Protein AF-A0A8T4CNG0-F1 (afdb_monomer)

Nearest PDB structures (foldseek):
  4qqw-assembly2_C  TM=6.454E-01  e=1.429E-09  Thermobifida fusca YX
  4qqy-assembly6_G  TM=6.081E-01  e=1.003E-08  Thermobifida fusca YX
  8zns-assembly1_A  TM=4.637E-01  e=1.565E-05  Neisseria lactamica ATCC 23970
  8k22-assembly1_A  TM=7.433E-01  e=2.387E-03  Vibrio phage ICP1_2004_A
  8g9u-assembly1_P  TM=5.126E-01  e=3.001E-04  Neisseria lactamica

Secondary structure (DSSP, 8-state):
-HHHHHHHHHHHHHHHHTT---GGGEEEE-TTS-HHHHHHHHHHHHT--SSS-EEEE-GGGTSS----BS-EEEE---HHHHHHHHTTBSTTS--SBTTB--EEEEPPPGGGGGTS-HHHHHHHHHHHHHH-S---HHHHHHHHHHHHHHTTHHHHHHHHHHHHHHHHHHHHHHS-SSS----HHHHHHH---SSSSEEEEEEEGGGHHHHHH--S-HHHHHTT-EEEEE-S-GGGEEE-TTS-EEE--EEETTTEEEPPPHHHHTTS--

Foldseek 3Di:
DVVLLVVQVVVQVVCVVVVNDDPLAEAEAEQQAFQQLNVVVLVCQLVPDPDHHYYRYDLVQLPDGPAEDQEEEDEQDALVSVVSVVCRYLVVQPHDDVSDGYYHYDYDDPVVCLVPPPLRRVLRVVLDVVVPDDDDPVCSVVSNVVSCVVVVVVVVVVVLVVLVVQLVVLCCVQPPPDDPPGPPVSNVVRDPDSPNFDKDWAAEPVCVVVLVVPPDDPPVNSSRTGIDTPDPDCVQWDADPVGHIYGPFDADSRSHTDDDPPVVVVVVPD

Sequence (270 aa):
VGQSKEFYKDLKNRLFDAGLDSHHRRMLLHSQFVLNDRIAKENILESLPSGGFIAVTTQVVEVSLDVDFDVLHTEMCPLDALIQRLGRVNRKGTKGQNGRCPVYLYTPNPKSFWIYSKDLIETSVEKLCRMGSVIPEREQRNLVDELYAEVNYGQMLENGLIQAEEIVEKVQANCSMYSLSASEKELMQALTRQSDYVTVDAIPNRFRDWVTKMSDKRWRRAGCSVRIPVFKDYNCLDFTEEGLVFAAVAYDSDLGVGFIDRDDIAHRMI

pLDDT: mean 74.28, std 17.3, range [28.45, 94.19]

Solvent-accessible surface area (backbone atoms only — not comparable to full-atom values): 15938 Å² total; per-residue (Å²): 108,70,68,57,51,53,53,49,52,53,50,50,50,54,31,45,78,69,72,61,69,46,79,83,32,52,49,66,48,55,74,43,29,32,43,50,59,42,53,55,51,51,55,50,50,54,66,51,63,90,71,80,65,47,78,49,66,48,78,65,62,57,56,95,62,74,43,68,36,72,63,48,79,42,65,57,52,41,58,61,63,44,51,43,51,50,59,32,41,40,56,84,57,81,39,57,71,95,58,44,54,60,72,47,78,38,82,61,54,84,72,50,48,72,80,42,57,57,66,52,39,51,54,33,50,54,54,47,66,74,63,56,98,66,81,58,75,87,51,52,60,56,53,43,54,51,49,48,62,71,68,44,42,66,61,58,50,50,55,49,46,56,52,46,51,56,27,50,50,36,39,56,76,53,34,72,88,80,71,96,81,52,59,79,72,43,59,65,75,14,65,86,52,96,52,102,48,58,69,44,74,25,26,42,47,90,48,45,73,61,46,70,69,50,84,87,44,72,71,64,49,54,32,47,27,24,59,39,70,54,72,94,58,68,90,38,57,46,79,44,98,87,73,50,40,33,25,76,46,51,76,41,96,72,76,20,60,44,81,80,61,69,78,62,56,70,67,73,74,114

Structure (mmCIF, N/CA/C/O backbone):
data_AF-A0A8T4CNG0-F1
#
_entry.id   AF-A0A8T4CNG0-F1
#
loop_
_atom_site.group_PDB
_atom_site.id
_atom_site.type_symbol
_atom_site.label_atom_id
_atom_site.label_alt_id
_atom_site.label_comp_id
_atom_site.label_asym_id
_atom_site.label_entity_id
_atom_site.label_seq_id
_atom_site.pdbx_PDB_ins_code
_atom_site.Cartn_x
_atom_site.Cartn_y
_atom_site.Cartn_z
_atom_site.occupancy
_atom_site.B_iso_or_equiv
_atom_site.auth_seq_id
_atom_site.auth_comp_id
_atom_site.auth_asym_id
_atom_site.auth_atom_id
_atom_site.pdbx_PDB_model_num
ATOM 1 N N . VAL A 1 1 ? 3.928 -7.059 -0.721 1.00 77.44 1 VAL A N 1
ATOM 2 C CA . VAL A 1 1 ? 3.631 -7.034 -2.180 1.00 77.44 1 VAL A CA 1
ATOM 3 C C . VAL A 1 1 ? 3.097 -8.368 -2.696 1.00 77.44 1 VAL A C 1
ATOM 5 O O . VAL A 1 1 ? 2.070 -8.351 -3.353 1.00 77.44 1 VAL A O 1
ATOM 8 N N . GLY A 1 2 ? 3.726 -9.516 -2.403 1.00 82.75 2 GLY A N 1
ATOM 9 C CA . GLY A 1 2 ? 3.190 -10.825 -2.831 1.00 82.75 2 GLY A CA 1
ATOM 10 C C . GLY A 1 2 ? 1.727 -11.045 -2.416 1.00 82.75 2 GLY A C 1
ATOM 11 O O . GLY A 1 2 ? 0.871 -11.252 -3.268 1.00 82.75 2 GLY A O 1
ATOM 12 N N . GLN A 1 3 ? 1.418 -10.828 -1.135 1.00 83.62 3 GLN A N 1
ATOM 13 C CA . GLN A 1 3 ? 0.057 -10.948 -0.597 1.00 83.62 3 GLN A CA 1
ATOM 14 C C . GLN A 1 3 ? -0.972 -10.040 -1.296 1.00 83.62 3 GLN A C 1
ATOM 16 O O . GLN A 1 3 ? -2.088 -10.471 -1.568 1.00 83.62 3 GLN A O 1
ATOM 21 N N . SER A 1 4 ? -0.615 -8.792 -1.629 1.00 88.12 4 SER A N 1
ATOM 22 C CA . SER A 1 4 ? -1.546 -7.887 -2.315 1.00 88.12 4 SER A CA 1
ATOM 23 C C . SER A 1 4 ? -1.822 -8.329 -3.754 1.00 88.12 4 SER A C 1
ATOM 25 O O . SER A 1 4 ? -2.933 -8.141 -4.242 1.00 88.12 4 SER A O 1
ATOM 27 N N . LYS A 1 5 ? -0.850 -8.969 -4.421 1.00 89.81 5 LYS A N 1
ATOM 28 C CA . LYS A 1 5 ? -1.040 -9.582 -5.745 1.00 89.81 5 LYS A CA 1
ATOM 29 C C . LYS A 1 5 ? -1.961 -10.793 -5.683 1.00 89.81 5 LYS A C 1
ATOM 31 O O . LYS A 1 5 ? -2.844 -10.905 -6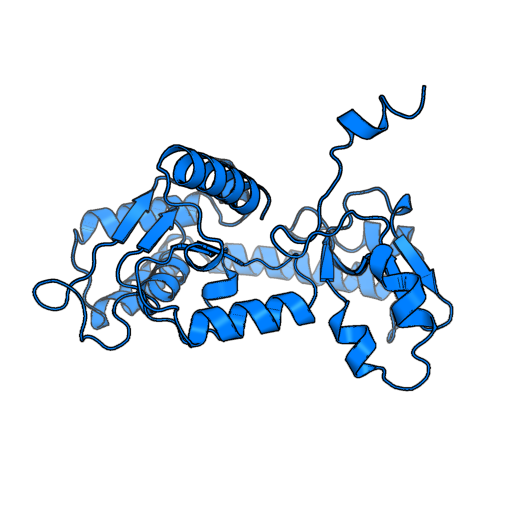.526 1.00 89.81 5 LYS A O 1
ATOM 36 N N . GLU A 1 6 ? -1.756 -11.682 -4.713 1.00 90.12 6 GLU A N 1
ATOM 37 C CA . GLU A 1 6 ? -2.616 -12.854 -4.487 1.00 90.12 6 GLU A CA 1
ATOM 38 C C . GLU A 1 6 ? -4.059 -12.422 -4.218 1.00 90.12 6 GLU A C 1
ATOM 40 O O . GLU A 1 6 ? -4.960 -12.793 -4.966 1.00 90.12 6 GLU A O 1
ATOM 45 N N . PHE A 1 7 ? -4.259 -11.520 -3.253 1.00 91.12 7 PHE A N 1
ATOM 46 C CA . PHE A 1 7 ? -5.580 -10.982 -2.936 1.00 91.12 7 PHE A CA 1
ATOM 47 C C . PHE A 1 7 ? -6.247 -10.316 -4.147 1.00 91.12 7 PHE A C 1
ATOM 49 O O . PHE A 1 7 ? -7.436 -10.503 -4.391 1.00 91.12 7 PHE A O 1
ATOM 56 N N . TYR A 1 8 ? -5.490 -9.554 -4.941 1.00 92.56 8 TYR A N 1
ATOM 57 C CA . TYR A 1 8 ? -6.024 -8.910 -6.140 1.00 92.56 8 TYR A CA 1
ATOM 58 C C . TYR A 1 8 ? -6.433 -9.911 -7.229 1.00 92.56 8 TYR A C 1
ATOM 60 O O . TYR A 1 8 ? -7.447 -9.698 -7.897 1.00 92.56 8 TYR A O 1
ATOM 68 N N . LYS A 1 9 ? -5.684 -11.008 -7.406 1.00 91.62 9 LYS A N 1
ATOM 69 C CA . LYS A 1 9 ? -6.060 -12.098 -8.322 1.00 91.62 9 LYS A CA 1
ATOM 70 C C . LYS A 1 9 ? -7.355 -12.772 -7.865 1.00 91.62 9 LYS A C 1
ATOM 72 O O . LYS A 1 9 ? -8.261 -12.944 -8.677 1.00 91.62 9 LYS A O 1
ATOM 77 N N . ASP A 1 10 ? -7.479 -13.067 -6.575 1.00 92.44 10 ASP A N 1
ATOM 78 C CA . ASP A 1 10 ? -8.691 -13.667 -6.010 1.00 92.44 10 ASP A CA 1
ATOM 79 C C . ASP A 1 10 ? -9.901 -12.736 -6.133 1.00 92.44 10 ASP A C 1
ATOM 81 O O . ASP A 1 10 ? -10.987 -13.162 -6.530 1.00 92.44 10 ASP A O 1
ATOM 85 N N . LEU A 1 11 ? -9.710 -11.443 -5.855 1.00 91.06 11 LEU A N 1
ATOM 86 C CA . LEU A 1 11 ? -10.731 -10.414 -6.039 1.00 91.06 11 LEU A CA 1
ATOM 87 C C . LEU A 1 11 ? -11.181 -10.337 -7.502 1.00 91.06 11 LEU A C 1
ATOM 89 O O . LEU A 1 11 ? -12.380 -10.283 -7.773 1.00 91.06 11 LEU A O 1
ATOM 93 N N . LYS A 1 12 ? -10.232 -10.352 -8.445 1.00 90.12 12 LYS A N 1
ATOM 94 C CA . LYS A 1 12 ? -10.519 -10.360 -9.884 1.00 90.12 12 LYS A CA 1
ATOM 95 C C . LYS A 1 12 ? -11.401 -11.550 -10.264 1.00 90.12 12 LYS A C 1
ATOM 97 O O . LYS A 1 12 ? -12.414 -11.342 -10.924 1.00 90.12 12 LYS A O 1
ATOM 102 N N . ASN A 1 13 ? -11.055 -12.755 -9.813 1.00 90.31 13 ASN A N 1
ATOM 103 C CA . ASN A 1 13 ? -11.820 -13.967 -10.115 1.00 90.31 13 ASN A CA 1
ATOM 104 C C . ASN A 1 13 ? -13.241 -13.901 -9.536 1.00 90.31 13 ASN A C 1
ATOM 106 O O . ASN A 1 13 ? -14.210 -14.119 -10.252 1.00 90.31 13 ASN A O 1
ATOM 110 N N . ARG A 1 14 ? -13.393 -13.483 -8.273 1.00 90.31 14 ARG A N 1
ATOM 111 C CA . ARG A 1 14 ? -14.718 -13.359 -7.640 1.00 90.31 14 ARG A CA 1
ATOM 112 C C . ARG A 1 14 ? -15.609 -12.313 -8.307 1.00 90.31 14 ARG A C 1
ATOM 114 O O . ARG A 1 14 ? -16.817 -12.509 -8.409 1.00 90.31 14 ARG A O 1
ATOM 121 N N . LEU A 1 15 ? -15.036 -11.192 -8.747 1.00 87.94 15 LEU A N 1
ATOM 122 C CA . LEU A 1 15 ? -15.784 -10.169 -9.483 1.00 87.94 15 LEU A CA 1
ATOM 123 C C . LEU A 1 15 ? -16.198 -10.659 -10.873 1.00 87.94 15 LEU A C 1
ATOM 125 O O . LEU A 1 15 ? -17.281 -10.302 -11.334 1.00 87.94 15 LEU A O 1
ATOM 129 N N . PHE A 1 16 ? -15.368 -11.482 -11.514 1.00 87.56 16 PHE A N 1
ATOM 130 C CA . PHE A 1 16 ? -15.706 -12.150 -12.767 1.00 87.56 16 PHE A CA 1
ATOM 131 C C . PHE A 1 16 ? -16.883 -13.111 -12.590 1.00 87.56 16 PHE A C 1
ATOM 133 O O . PHE A 1 16 ? -17.880 -12.970 -13.297 1.00 87.56 16 PHE A O 1
ATOM 140 N N . ASP A 1 17 ? -16.833 -13.981 -11.582 1.00 87.88 17 ASP A N 1
ATOM 141 C CA . ASP A 1 17 ? -17.912 -14.931 -11.282 1.00 87.88 17 ASP A CA 1
ATOM 142 C C . ASP A 1 17 ? -19.235 -14.229 -10.932 1.00 87.88 17 ASP A C 1
ATOM 144 O O . ASP A 1 17 ? -20.317 -14.711 -11.261 1.00 87.88 17 ASP A O 1
ATOM 148 N N . ALA A 1 18 ? -19.163 -13.052 -10.303 1.00 86.50 18 ALA A N 1
ATOM 149 C CA . ALA A 1 18 ? -20.325 -12.230 -9.971 1.00 86.50 18 ALA A CA 1
ATOM 150 C C . ALA A 1 18 ? -20.878 -11.404 -11.154 1.00 86.50 18 ALA A C 1
ATOM 152 O O . ALA A 1 18 ? -21.843 -10.661 -10.974 1.00 86.50 18 ALA A O 1
ATOM 153 N N . GLY A 1 19 ? -20.267 -11.469 -12.345 1.00 83.19 19 GLY A N 1
ATOM 154 C CA . GLY A 1 19 ? -20.661 -10.656 -13.503 1.00 83.19 19 GLY A CA 1
ATOM 155 C C . GLY A 1 19 ? -20.357 -9.159 -13.349 1.00 83.19 19 GLY A C 1
ATOM 156 O O . GLY A 1 19 ? -20.975 -8.323 -14.007 1.00 83.19 19 GLY A O 1
ATOM 157 N N . LEU A 1 20 ? -19.420 -8.804 -12.465 1.00 80.06 20 LEU A N 1
ATOM 158 C CA . LEU A 1 20 ? -19.013 -7.429 -12.155 1.00 80.06 20 LEU A CA 1
ATOM 159 C C . LEU A 1 20 ? -17.616 -7.080 -12.698 1.00 80.06 20 LEU A C 1
ATOM 161 O O . LEU A 1 20 ? -17.116 -5.985 -12.413 1.00 80.06 20 LEU A O 1
ATOM 165 N N . ASP A 1 21 ? -16.982 -7.969 -13.475 1.00 67.94 21 ASP A N 1
ATOM 166 C CA . ASP A 1 21 ? -15.643 -7.753 -14.035 1.00 67.94 21 ASP A CA 1
ATOM 167 C C . ASP A 1 21 ? -15.657 -6.673 -15.116 1.00 67.94 21 ASP A C 1
ATOM 169 O O . ASP A 1 21 ? -15.849 -6.893 -16.308 1.00 67.94 21 ASP A O 1
ATOM 173 N N . SER A 1 22 ? -15.427 -5.452 -14.662 1.00 68.88 22 SER A N 1
ATOM 174 C CA . SER A 1 22 ? -14.992 -4.354 -15.503 1.00 68.88 22 SER A CA 1
ATOM 175 C C . SER A 1 22 ? -13.658 -3.882 -14.949 1.00 68.88 22 SER A C 1
ATOM 177 O O . SER A 1 22 ? -13.528 -3.597 -13.758 1.00 68.88 22 SER A O 1
ATOM 179 N N . HIS A 1 23 ? -12.649 -3.797 -15.819 1.00 65.31 23 HIS A N 1
ATOM 180 C CA . HIS A 1 23 ? -11.292 -3.391 -15.433 1.00 65.31 23 HIS A CA 1
ATOM 181 C C . HIS A 1 23 ? -11.275 -2.004 -14.760 1.00 65.31 23 HIS A C 1
ATOM 183 O O . HIS A 1 23 ? -10.405 -1.720 -13.950 1.00 65.31 23 HIS A O 1
ATOM 189 N N . HIS A 1 24 ? -12.294 -1.179 -15.014 1.00 69.19 24 HIS A N 1
ATOM 190 C CA . HIS A 1 24 ? -12.478 0.150 -14.432 1.00 69.19 24 HIS A CA 1
ATOM 191 C C . HIS A 1 24 ? -12.976 0.156 -12.977 1.00 69.19 24 HIS A C 1
ATOM 193 O O . HIS A 1 24 ? -13.085 1.229 -12.395 1.00 69.19 24 HIS A O 1
ATOM 199 N N . ARG A 1 25 ? -13.300 -1.002 -12.384 1.00 82.25 25 ARG A N 1
ATOM 200 C CA . ARG A 1 25 ? -13.821 -1.102 -11.005 1.00 82.25 25 ARG A CA 1
ATOM 201 C C . ARG A 1 25 ? -12.803 -1.600 -9.988 1.00 82.25 25 ARG A C 1
ATOM 203 O O . ARG A 1 25 ? -13.124 -1.693 -8.806 1.00 82.25 25 ARG A O 1
ATOM 210 N N . ARG A 1 26 ? -11.588 -1.942 -10.415 1.00 89.12 26 ARG A N 1
ATOM 211 C CA . ARG A 1 26 ? -10.537 -2.403 -9.505 1.00 89.12 26 ARG A CA 1
ATOM 212 C C . ARG A 1 26 ? -9.157 -1.969 -9.956 1.00 89.12 26 ARG A C 1
ATOM 214 O O . ARG A 1 26 ? -8.899 -1.843 -11.147 1.00 89.12 26 ARG A O 1
ATOM 221 N N . MET A 1 27 ? -8.252 -1.815 -9.002 1.00 92.00 27 MET A N 1
ATOM 222 C CA . MET A 1 27 ? -6.853 -1.518 -9.278 1.00 92.00 27 MET A CA 1
ATOM 223 C C . MET A 1 27 ? -5.941 -2.116 -8.215 1.00 92.00 27 MET A C 1
ATOM 225 O O . MET A 1 27 ? -6.311 -2.184 -7.046 1.00 92.00 27 MET A O 1
ATOM 229 N N . LEU A 1 28 ? -4.737 -2.509 -8.625 1.00 93.69 28 LEU A N 1
ATOM 230 C CA . LEU A 1 28 ? -3.637 -2.871 -7.739 1.00 93.69 28 LEU A CA 1
ATOM 231 C C . LEU A 1 28 ? -2.553 -1.792 -7.801 1.00 93.69 28 LEU A C 1
ATOM 233 O O . LEU A 1 28 ? -2.125 -1.434 -8.896 1.00 93.69 28 LEU A O 1
ATOM 237 N N . LEU A 1 29 ? -2.073 -1.320 -6.649 1.00 92.19 29 LEU A N 1
ATOM 238 C CA . LEU A 1 29 ? -0.945 -0.389 -6.557 1.00 92.19 29 LEU A CA 1
ATOM 239 C C . LEU A 1 29 ? 0.067 -0.836 -5.491 1.00 92.19 29 LEU A C 1
ATOM 241 O O . LEU A 1 29 ? -0.275 -1.081 -4.337 1.00 92.19 29 LEU A O 1
ATOM 245 N N . HIS A 1 30 ? 1.340 -0.923 -5.875 1.00 90.81 30 HIS A N 1
ATOM 246 C CA . HIS A 1 30 ? 2.452 -1.279 -4.989 1.00 90.81 30 HIS A CA 1
ATOM 247 C C . HIS A 1 30 ? 3.797 -0.827 -5.581 1.00 90.81 30 HIS A C 1
ATOM 249 O O . HIS A 1 30 ? 3.871 -0.424 -6.739 1.00 90.81 30 HIS A O 1
ATOM 255 N N . SER A 1 31 ? 4.891 -0.988 -4.836 1.00 83.81 31 SER A N 1
ATOM 256 C CA . SER A 1 31 ? 6.238 -0.548 -5.242 1.00 83.81 31 SER A CA 1
ATOM 257 C C . SER A 1 31 ? 6.847 -1.271 -6.455 1.00 83.81 31 SER A C 1
ATOM 259 O O . SER A 1 31 ? 7.783 -0.756 -7.052 1.00 83.81 31 SER A O 1
ATOM 261 N N . GLN A 1 32 ? 6.333 -2.445 -6.836 1.00 87.25 32 GLN A N 1
ATOM 262 C CA . GLN A 1 32 ? 6.869 -3.279 -7.926 1.00 87.25 32 GLN A CA 1
ATOM 263 C C . GLN A 1 32 ? 6.222 -3.013 -9.305 1.00 87.25 32 GLN A C 1
ATOM 265 O O . GLN A 1 32 ? 6.098 -3.934 -10.114 1.00 87.25 32 GLN A O 1
ATOM 270 N N . PHE A 1 33 ? 5.769 -1.786 -9.565 1.00 89.75 33 PHE A N 1
ATOM 271 C CA . PHE A 1 33 ? 5.397 -1.316 -10.909 1.00 89.75 33 PHE A CA 1
ATOM 272 C C . PHE A 1 33 ? 6.517 -0.446 -11.474 1.00 89.75 33 PHE A C 1
ATOM 274 O O . PHE A 1 33 ? 7.200 0.233 -10.704 1.00 89.75 33 PHE A O 1
ATOM 281 N N . VAL A 1 34 ? 6.691 -0.431 -12.801 1.00 89.38 34 VAL A N 1
ATOM 282 C CA . VAL A 1 34 ? 7.575 0.574 -13.408 1.00 89.38 34 VAL A CA 1
ATOM 283 C C . VAL A 1 34 ? 7.011 1.970 -13.170 1.00 89.38 34 VAL A C 1
ATOM 285 O O . VAL A 1 34 ? 5.795 2.137 -13.047 1.00 89.38 34 VAL A O 1
ATOM 288 N N . LEU A 1 35 ? 7.886 2.972 -13.109 1.00 87.19 35 LEU A N 1
ATOM 289 C CA . LEU A 1 35 ? 7.503 4.344 -12.773 1.00 87.19 35 LEU A CA 1
ATOM 290 C C . LEU A 1 35 ? 6.342 4.875 -13.634 1.00 87.19 35 LEU A C 1
ATOM 292 O O . LEU A 1 35 ? 5.415 5.466 -13.090 1.00 87.19 35 LEU A O 1
ATOM 296 N N . ASN A 1 36 ? 6.343 4.619 -14.945 1.00 89.25 36 ASN A N 1
ATOM 297 C CA . ASN A 1 36 ? 5.266 5.056 -15.841 1.00 89.25 36 ASN A CA 1
ATOM 298 C C . ASN A 1 36 ? 3.901 4.464 -15.459 1.00 89.25 36 ASN A C 1
ATOM 300 O O . ASN A 1 36 ? 2.918 5.199 -15.369 1.00 89.25 36 ASN A O 1
ATOM 304 N N . ASP A 1 37 ? 3.841 3.155 -15.206 1.00 92.06 37 ASP A N 1
ATOM 305 C CA . ASP A 1 37 ? 2.592 2.483 -14.830 1.00 92.06 37 ASP A CA 1
ATOM 306 C C . ASP A 1 37 ? 2.147 2.904 -13.433 1.00 92.06 37 ASP A C 1
ATOM 308 O O . ASP A 1 37 ? 0.955 3.070 -13.183 1.00 92.06 37 ASP A O 1
ATOM 312 N N . ARG A 1 38 ? 3.103 3.121 -12.525 1.00 89.44 38 ARG A N 1
ATOM 313 C CA . ARG A 1 38 ? 2.829 3.652 -11.194 1.00 89.44 38 ARG A CA 1
ATOM 314 C C . ARG A 1 38 ? 2.184 5.037 -11.283 1.00 89.44 38 ARG A C 1
ATOM 316 O O . ARG A 1 38 ? 1.094 5.197 -10.751 1.00 89.44 38 ARG A O 1
ATOM 323 N N . ILE A 1 39 ? 2.787 5.982 -12.009 1.00 88.94 39 ILE A N 1
ATOM 324 C CA . ILE A 1 39 ? 2.238 7.336 -12.208 1.00 88.94 39 ILE A CA 1
ATOM 325 C C . ILE A 1 39 ? 0.845 7.268 -12.847 1.00 88.94 39 ILE A C 1
ATOM 327 O O . ILE A 1 39 ? -0.076 7.950 -12.408 1.00 88.94 39 ILE A O 1
ATOM 331 N N . ALA A 1 40 ? 0.659 6.424 -13.867 1.00 90.88 40 ALA A N 1
ATOM 332 C CA . ALA A 1 40 ? -0.641 6.266 -14.512 1.00 90.88 40 ALA A CA 1
ATOM 333 C C . ALA A 1 40 ? -1.719 5.785 -13.526 1.00 90.88 40 ALA A C 1
ATOM 335 O O . ALA A 1 40 ? -2.828 6.317 -13.514 1.00 90.88 40 ALA A O 1
ATOM 336 N N . LYS A 1 41 ? -1.392 4.808 -12.673 1.00 91.12 41 LYS A N 1
ATOM 337 C CA . LYS A 1 41 ? -2.298 4.297 -11.636 1.00 91.12 41 LYS A CA 1
ATOM 338 C C . LYS A 1 41 ? -2.570 5.327 -10.542 1.00 91.12 41 LYS A C 1
ATOM 340 O O . LYS A 1 41 ? -3.718 5.476 -10.139 1.00 91.12 41 LYS A O 1
ATOM 345 N N . GLU A 1 42 ? -1.550 6.056 -10.100 1.00 90.50 42 GLU A N 1
ATOM 346 C CA . GLU A 1 42 ? -1.680 7.143 -9.123 1.00 90.50 42 GLU A CA 1
ATOM 347 C C . GLU A 1 42 ? -2.645 8.229 -9.636 1.00 90.50 42 GLU A C 1
ATOM 349 O O . GLU A 1 42 ? -3.607 8.554 -8.944 1.00 90.50 42 GLU A O 1
ATOM 354 N N . ASN A 1 43 ? -2.512 8.663 -10.895 1.00 90.12 43 ASN A N 1
ATOM 355 C CA . ASN A 1 43 ? -3.432 9.628 -11.518 1.00 90.12 43 ASN A CA 1
ATOM 356 C C . ASN A 1 43 ? -4.889 9.122 -11.593 1.00 90.12 43 ASN A C 1
ATOM 358 O O . ASN A 1 43 ? -5.841 9.889 -11.422 1.00 90.12 43 ASN A O 1
ATOM 362 N N . ILE A 1 44 ? -5.090 7.827 -11.863 1.00 88.88 44 ILE A N 1
ATOM 363 C CA . ILE A 1 44 ? -6.433 7.224 -11.869 1.00 88.88 44 ILE A CA 1
ATOM 364 C C . ILE A 1 44 ? -7.021 7.207 -10.452 1.00 88.88 44 ILE A C 1
ATOM 366 O O . ILE A 1 44 ? -8.212 7.454 -10.283 1.00 88.88 44 ILE A O 1
ATOM 370 N N . LEU A 1 45 ? -6.204 6.935 -9.431 1.00 87.44 45 LEU A N 1
ATOM 371 C CA . LEU A 1 45 ? -6.656 6.951 -8.042 1.00 87.44 45 LEU A CA 1
ATOM 372 C C . LEU A 1 45 ? -7.022 8.357 -7.566 1.00 87.44 45 LEU A C 1
ATOM 374 O O . LEU A 1 45 ? -8.041 8.500 -6.904 1.00 87.44 45 LEU A O 1
ATOM 378 N N . GLU A 1 46 ? -6.253 9.386 -7.917 1.00 86.25 46 GLU A N 1
ATOM 379 C CA . GLU A 1 46 ? -6.561 10.776 -7.538 1.00 86.25 46 GLU A CA 1
ATOM 380 C C . GLU A 1 46 ? -7.843 11.297 -8.197 1.00 86.25 46 GLU A C 1
ATOM 382 O O . GLU A 1 46 ? -8.597 12.068 -7.605 1.00 86.25 46 GLU A O 1
ATOM 387 N N . SER A 1 47 ? -8.128 10.836 -9.416 1.00 83.94 47 SER A N 1
AT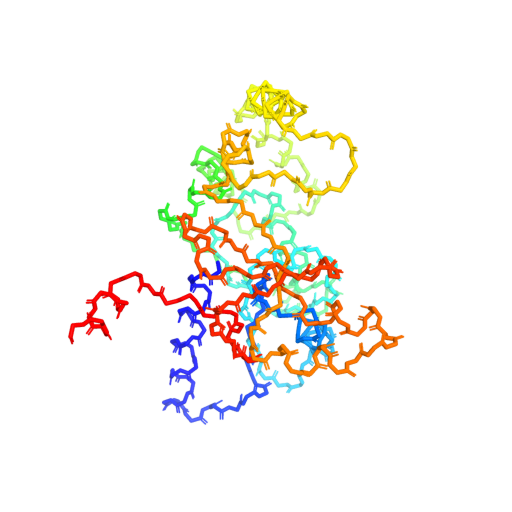OM 388 C CA . SER A 1 47 ? -9.355 11.189 -10.135 1.00 83.94 47 SER A CA 1
ATOM 389 C C . SER A 1 47 ? -10.569 10.326 -9.775 1.00 83.94 47 SER A C 1
ATOM 391 O O . SER A 1 47 ? -11.634 10.608 -10.315 1.00 83.94 47 SER A O 1
ATOM 393 N N . LEU A 1 48 ? -10.412 9.332 -8.879 1.00 77.69 48 LEU A N 1
ATOM 394 C CA . LEU A 1 48 ? -11.394 8.335 -8.411 1.00 77.69 48 LEU A CA 1
ATOM 395 C C . LEU A 1 48 ? -12.519 8.010 -9.419 1.00 77.69 48 LEU A C 1
ATOM 397 O O . LEU A 1 48 ? -13.470 8.784 -9.558 1.00 77.69 48 LEU A O 1
ATOM 401 N N . PRO A 1 49 ? -12.497 6.828 -10.068 1.00 74.62 49 PRO A N 1
ATOM 402 C CA . PRO A 1 49 ? -13.512 6.461 -11.050 1.00 74.62 49 PRO A CA 1
ATOM 403 C C . PRO A 1 49 ? -14.938 6.560 -10.495 1.00 74.62 49 PRO A C 1
ATOM 405 O O . PRO A 1 49 ? -15.222 6.114 -9.385 1.00 74.62 49 PRO A O 1
ATOM 408 N N . SER A 1 50 ? -15.864 7.098 -11.292 1.00 71.50 50 SER A N 1
ATOM 409 C CA . SER A 1 50 ? -17.286 7.124 -10.939 1.00 71.50 50 SER A CA 1
ATOM 410 C C . SER A 1 50 ? -17.871 5.705 -10.870 1.00 71.50 50 SER A C 1
ATOM 412 O O . SER A 1 50 ? -17.674 4.912 -11.793 1.00 71.50 50 SER A O 1
ATOM 414 N N . GLY A 1 51 ? -18.654 5.412 -9.827 1.00 79.00 51 GLY A N 1
ATOM 415 C CA . GLY A 1 51 ? -19.208 4.079 -9.554 1.00 79.00 51 GLY A CA 1
ATOM 416 C C . GLY A 1 51 ? -18.433 3.321 -8.469 1.00 79.00 51 GLY A C 1
ATOM 417 O O . GLY A 1 51 ? -17.562 3.875 -7.810 1.00 79.00 51 GLY A O 1
ATOM 418 N N . GLY A 1 52 ? -18.777 2.050 -8.240 1.00 84.31 52 GLY A N 1
ATOM 419 C CA . GLY A 1 52 ? -18.081 1.224 -7.248 1.00 84.31 52 GLY A CA 1
ATOM 420 C C . GLY A 1 52 ? -16.667 0.867 -7.710 1.00 84.31 52 GLY A C 1
ATOM 421 O O . GLY A 1 52 ? -16.517 0.223 -8.750 1.00 84.31 52 GLY A O 1
ATOM 422 N N . PHE A 1 53 ? -15.653 1.256 -6.933 1.00 89.19 53 PHE A N 1
ATOM 423 C CA . PHE A 1 53 ? -14.240 1.036 -7.238 1.00 89.19 53 PHE A CA 1
ATOM 424 C C . PHE A 1 53 ? -13.477 0.481 -6.028 1.00 89.19 53 PHE A C 1
ATOM 426 O O . PHE A 1 53 ? -13.644 0.959 -4.909 1.00 89.19 53 PHE A O 1
ATOM 433 N N . ILE A 1 54 ? -12.622 -0.519 -6.259 1.00 91.94 54 ILE A N 1
ATOM 434 C CA . ILE A 1 54 ? -11.809 -1.167 -5.223 1.00 91.94 54 ILE A CA 1
ATOM 435 C C . ILE A 1 54 ? -10.321 -0.979 -5.535 1.00 91.94 54 ILE A C 1
ATOM 437 O O . ILE A 1 54 ? -9.802 -1.527 -6.508 1.00 91.94 54 ILE A O 1
ATOM 441 N N . ALA A 1 55 ? -9.613 -0.255 -4.671 1.00 92.56 55 ALA A N 1
ATOM 442 C CA . ALA A 1 55 ? -8.159 -0.157 -4.716 1.00 92.56 55 ALA A CA 1
ATOM 443 C C . ALA A 1 55 ? -7.531 -1.165 -3.747 1.00 92.56 55 ALA A C 1
ATOM 445 O O . ALA A 1 55 ? -7.742 -1.092 -2.540 1.00 92.56 55 ALA A O 1
ATOM 446 N N . VAL A 1 56 ? -6.721 -2.084 -4.269 1.00 93.88 56 VAL A N 1
ATOM 447 C CA . VAL A 1 56 ? -5.841 -2.936 -3.467 1.00 93.88 56 VAL A CA 1
ATOM 448 C C . VAL A 1 56 ? -4.469 -2.278 -3.450 1.00 93.88 56 VAL A C 1
ATOM 450 O O . VAL A 1 56 ? -3.809 -2.183 -4.485 1.00 93.88 56 VAL A O 1
ATOM 453 N N . THR A 1 57 ? -4.030 -1.802 -2.289 1.00 91.31 57 THR A N 1
ATOM 454 C CA . THR A 1 57 ? -2.764 -1.072 -2.161 1.00 91.31 57 THR A CA 1
ATOM 455 C C . THR A 1 57 ? -1.866 -1.685 -1.090 1.00 91.31 57 THR A C 1
ATOM 457 O O . THR A 1 57 ? -2.305 -2.464 -0.244 1.00 91.31 57 THR A O 1
ATOM 460 N N . THR A 1 58 ? -0.577 -1.356 -1.138 1.00 87.69 58 THR A N 1
ATOM 461 C CA . THR A 1 58 ? 0.328 -1.519 0.009 1.00 87.69 58 THR A CA 1
ATOM 462 C C . THR A 1 58 ? 0.561 -0.160 0.679 1.00 87.69 58 THR A C 1
ATOM 464 O O . THR A 1 58 ? -0.053 0.835 0.298 1.00 87.69 58 THR A O 1
ATOM 467 N N . GLN A 1 59 ? 1.519 -0.075 1.607 1.00 80.88 59 GLN A N 1
ATOM 468 C CA . GLN A 1 59 ? 1.950 1.165 2.287 1.00 80.88 59 GLN A CA 1
ATOM 469 C C . GLN A 1 59 ? 2.275 2.350 1.351 1.00 80.88 59 GLN A C 1
ATOM 471 O O . GLN A 1 59 ? 2.398 3.481 1.795 1.00 80.88 59 GLN A O 1
ATOM 476 N N . VAL A 1 60 ? 2.380 2.127 0.038 1.00 80.69 60 VAL A N 1
ATOM 477 C CA . VAL A 1 60 ? 2.569 3.191 -0.959 1.00 80.69 60 VAL A CA 1
ATOM 478 C C . VAL A 1 60 ? 1.460 4.248 -0.944 1.00 80.69 60 VAL A C 1
ATOM 480 O O . VAL A 1 60 ? 1.714 5.365 -1.368 1.00 80.69 60 VAL A O 1
ATOM 483 N N . VAL A 1 61 ? 0.257 3.924 -0.450 1.00 80.62 61 VAL A N 1
ATOM 484 C CA . VAL A 1 61 ? -0.852 4.891 -0.345 1.00 80.62 61 VAL A CA 1
ATOM 485 C C . VAL A 1 61 ? -0.741 5.826 0.863 1.00 80.62 61 VAL A C 1
ATOM 487 O O . VAL A 1 61 ? -1.437 6.839 0.935 1.00 80.62 61 VAL A O 1
ATOM 490 N N . GLU A 1 62 ? 0.128 5.507 1.825 1.00 73.75 62 GLU A N 1
ATOM 491 C CA . GLU A 1 62 ? 0.277 6.288 3.057 1.00 73.75 62 GLU A CA 1
ATOM 492 C C . GLU A 1 62 ? 0.895 7.664 2.768 1.00 73.75 62 GLU A C 1
ATOM 494 O O . GLU A 1 62 ? 0.530 8.655 3.404 1.00 73.75 62 GLU A O 1
ATOM 499 N N . VAL A 1 63 ? 1.737 7.769 1.733 1.00 67.31 63 VAL A N 1
ATOM 500 C CA . VAL A 1 63 ? 2.488 8.984 1.397 1.00 67.31 63 VAL A CA 1
ATOM 501 C C . VAL A 1 63 ? 2.114 9.487 0.000 1.00 67.31 63 VAL A C 1
ATOM 503 O O . VAL A 1 63 ? 2.073 8.729 -0.961 1.00 67.31 63 VAL A O 1
ATOM 506 N N . SER A 1 64 ? 1.902 10.799 -0.116 1.00 66.38 64 SER A N 1
ATOM 507 C CA . SER A 1 64 ? 1.811 11.546 -1.382 1.00 66.38 64 SER A CA 1
ATOM 508 C C . SER A 1 64 ? 0.574 11.360 -2.274 1.00 66.38 64 SER A C 1
ATOM 510 O O . SER A 1 64 ? 0.480 12.100 -3.246 1.00 66.38 64 SER A O 1
ATOM 512 N N . LEU A 1 65 ? -0.379 10.471 -1.965 1.00 81.06 65 LEU A N 1
ATOM 513 C CA . LEU A 1 65 ? -1.619 10.351 -2.754 1.00 81.06 65 LEU A CA 1
ATOM 514 C C . LEU A 1 65 ? -2.778 11.157 -2.162 1.00 81.06 65 LEU A C 1
ATOM 516 O O . LEU A 1 65 ? -3.070 11.040 -0.967 1.00 81.06 65 LEU A O 1
ATOM 520 N N . ASP A 1 66 ? -3.461 11.957 -2.987 1.00 83.81 66 ASP A N 1
ATOM 521 C CA . ASP A 1 66 ? -4.702 12.639 -2.598 1.00 83.81 66 ASP A CA 1
ATOM 522 C C . ASP A 1 66 ? -5.943 11.806 -2.932 1.00 83.81 66 ASP A C 1
ATOM 524 O O . ASP A 1 66 ? -6.645 12.033 -3.911 1.00 83.81 66 ASP A O 1
ATOM 528 N N . VAL A 1 67 ? -6.193 10.800 -2.094 1.00 88.12 67 VAL A N 1
ATOM 529 C CA . VAL A 1 67 ? -7.329 9.882 -2.223 1.00 88.12 67 VAL A CA 1
ATOM 530 C C . VAL A 1 67 ? -8.286 10.020 -1.045 1.00 88.12 67 VAL A C 1
ATOM 532 O O . VAL A 1 67 ? -7.881 10.314 0.083 1.00 88.12 67 VAL A O 1
ATOM 535 N N . ASP A 1 68 ? -9.567 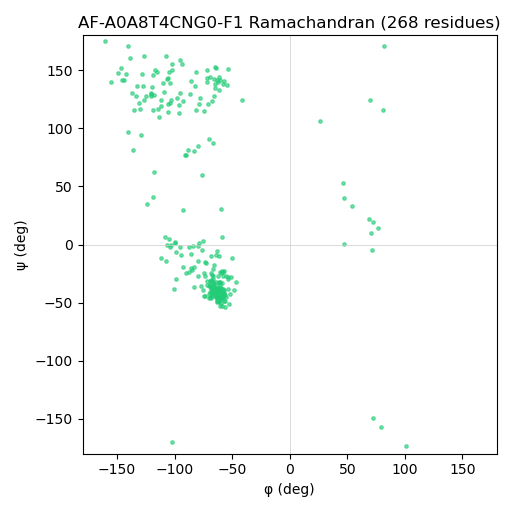9.793 -1.323 1.00 90.19 68 ASP A N 1
ATOM 536 C CA . ASP A 1 68 ? -10.654 9.916 -0.357 1.00 90.19 68 ASP A CA 1
ATOM 537 C C . ASP A 1 68 ? -11.673 8.785 -0.577 1.00 90.19 68 ASP A C 1
ATOM 539 O O . ASP A 1 68 ? -12.536 8.874 -1.450 1.00 90.19 68 ASP A O 1
ATOM 543 N N . PHE A 1 69 ? -11.564 7.702 0.189 1.00 91.44 69 PHE A N 1
ATOM 544 C CA . PHE A 1 69 ? -12.402 6.506 0.073 1.00 91.44 69 PHE A CA 1
ATOM 545 C C . PHE A 1 69 ? -13.596 6.516 1.039 1.00 91.44 69 PHE A C 1
ATOM 547 O O . PHE A 1 69 ? -13.585 7.184 2.074 1.00 91.44 69 PHE A O 1
ATOM 554 N N . ASP A 1 70 ? -14.621 5.728 0.711 1.00 91.31 70 ASP A N 1
ATOM 555 C CA . ASP A 1 70 ? -15.816 5.550 1.547 1.00 91.31 70 ASP A CA 1
ATOM 556 C C . ASP A 1 70 ? -15.662 4.429 2.586 1.00 91.31 70 ASP A C 1
ATOM 558 O O . ASP A 1 70 ? -16.363 4.423 3.593 1.00 91.31 70 ASP A O 1
ATOM 562 N N . VAL A 1 71 ? -14.765 3.467 2.346 1.00 92.62 71 VAL A N 1
ATOM 563 C CA . VAL A 1 71 ? -14.554 2.282 3.192 1.00 92.62 71 VAL A CA 1
ATOM 564 C C . VAL A 1 71 ? -13.074 1.908 3.183 1.00 92.62 71 VAL A C 1
ATOM 566 O O . VAL A 1 71 ? -12.436 1.957 2.131 1.00 92.62 71 VAL A O 1
ATOM 569 N N . LEU A 1 72 ? -12.539 1.485 4.330 1.00 93.75 72 LEU A N 1
ATOM 570 C CA . LEU A 1 72 ? -11.188 0.924 4.431 1.00 93.75 72 LEU A CA 1
ATOM 571 C C . LEU A 1 72 ? -11.221 -0.494 4.985 1.00 93.75 72 LEU A C 1
ATOM 573 O O . LEU A 1 72 ? -11.792 -0.751 6.041 1.00 93.75 72 LEU A O 1
ATOM 577 N N . HIS A 1 73 ? -10.537 -1.391 4.286 1.00 94.19 73 HIS A N 1
ATOM 578 C CA . HIS A 1 73 ? -10.186 -2.722 4.758 1.00 94.19 73 HIS A CA 1
ATOM 579 C C . HIS A 1 73 ? -8.672 -2.755 4.937 1.00 94.19 73 HIS A C 1
ATOM 581 O O . HIS A 1 73 ? -7.939 -2.535 3.974 1.00 94.19 73 HIS A O 1
ATOM 587 N N . THR A 1 74 ? -8.190 -2.993 6.155 1.00 91.50 74 THR A N 1
ATOM 588 C CA . THR A 1 74 ? -6.749 -3.004 6.423 1.00 91.50 74 THR A CA 1
ATOM 589 C C . THR A 1 74 ? -6.378 -4.053 7.455 1.00 91.50 74 THR A C 1
ATOM 591 O O . THR A 1 74 ? -7.077 -4.258 8.445 1.00 91.50 74 THR A O 1
ATOM 594 N N . GLU A 1 75 ? -5.235 -4.698 7.243 1.00 88.81 75 GLU A N 1
ATOM 595 C CA . GLU A 1 75 ? -4.577 -5.447 8.307 1.00 88.81 75 GLU A CA 1
ATOM 596 C C . GLU A 1 75 ? -4.129 -4.499 9.418 1.00 88.81 75 GLU A C 1
ATOM 598 O O . GLU A 1 75 ? -3.844 -3.315 9.177 1.00 88.81 75 GLU A O 1
ATOM 603 N N . MET A 1 76 ? -4.052 -5.044 10.628 1.00 87.31 76 MET A N 1
ATOM 604 C CA . MET A 1 76 ? -3.517 -4.342 11.775 1.00 87.31 76 MET A CA 1
ATOM 605 C C . MET A 1 76 ? -2.054 -3.965 11.539 1.00 87.31 76 MET A C 1
ATOM 607 O O . MET A 1 76 ? -1.232 -4.774 11.108 1.00 87.31 76 MET A O 1
ATOM 611 N N . CYS A 1 77 ? -1.744 -2.713 11.836 1.00 86.19 77 CYS A N 1
ATOM 612 C CA . CYS A 1 77 ? -0.423 -2.114 11.740 1.00 86.19 77 CYS A CA 1
ATOM 613 C C . CYS A 1 77 ? -0.216 -1.193 12.952 1.00 86.19 77 CYS A C 1
ATOM 615 O O . CYS A 1 77 ? -1.171 -0.970 13.706 1.00 86.19 77 CYS A O 1
ATOM 617 N N . PRO A 1 78 ? 1.005 -0.681 13.171 1.00 87.31 78 PRO A N 1
ATOM 618 C CA . PRO A 1 78 ? 1.251 0.307 14.214 1.00 87.31 78 PRO A CA 1
ATOM 619 C C . PRO A 1 78 ? 0.318 1.521 14.099 1.00 87.31 78 PRO A C 1
ATOM 621 O O . PRO A 1 78 ? -0.156 1.852 13.007 1.00 87.31 78 PRO A O 1
ATOM 624 N N . LEU A 1 79 ? 0.019 2.162 15.234 1.00 88.75 79 LEU A N 1
ATOM 625 C CA . LEU A 1 79 ? -1.019 3.200 15.312 1.00 88.75 79 LEU A CA 1
ATOM 626 C C . LEU A 1 79 ? -0.786 4.374 14.360 1.00 88.75 79 LEU A C 1
ATOM 628 O O . LEU A 1 79 ? -1.736 4.880 13.774 1.00 88.75 79 LEU A O 1
ATOM 632 N N . ASP A 1 80 ? 0.459 4.792 14.177 1.00 87.69 80 ASP A N 1
ATOM 633 C CA . ASP A 1 80 ? 0.842 5.860 13.256 1.00 87.69 80 ASP A CA 1
ATOM 634 C C . ASP A 1 80 ? 0.541 5.506 11.792 1.00 87.69 80 ASP A C 1
ATOM 636 O O . ASP A 1 80 ? -0.111 6.286 11.094 1.00 87.69 80 ASP A O 1
ATOM 640 N N . ALA A 1 81 ? 0.931 4.312 11.341 1.00 87.69 81 ALA A N 1
ATOM 641 C CA . ALA A 1 81 ? 0.599 3.811 10.008 1.00 87.69 81 ALA A CA 1
ATOM 642 C C . ALA A 1 81 ? -0.922 3.674 9.830 1.00 87.69 81 ALA A C 1
ATOM 644 O O . ALA A 1 81 ? -1.472 4.047 8.790 1.00 87.69 81 ALA A O 1
ATOM 645 N N . LEU A 1 82 ? -1.630 3.202 10.862 1.00 89.56 82 LEU A N 1
ATOM 646 C CA . LEU A 1 82 ? -3.087 3.120 10.844 1.00 89.56 82 LEU A CA 1
ATOM 647 C C . LEU A 1 82 ? -3.722 4.509 10.697 1.00 89.56 82 LEU A C 1
ATOM 649 O O . LEU A 1 82 ? -4.576 4.688 9.832 1.00 89.56 82 LEU A O 1
ATOM 653 N N . ILE A 1 83 ? -3.289 5.501 11.477 1.00 88.94 83 ILE A N 1
ATOM 654 C CA . ILE A 1 83 ? -3.774 6.888 11.396 1.00 88.94 83 ILE A CA 1
ATOM 655 C C . ILE A 1 83 ? -3.530 7.470 9.996 1.00 88.94 83 ILE A C 1
ATOM 657 O O . ILE A 1 83 ? -4.426 8.091 9.421 1.00 88.94 83 ILE A O 1
ATOM 661 N N . GLN A 1 84 ? -2.365 7.212 9.397 1.00 88.06 84 GLN A N 1
ATOM 662 C CA . GLN A 1 84 ? -2.074 7.638 8.023 1.00 88.06 84 GLN A CA 1
ATOM 663 C C . GLN A 1 84 ? -3.028 7.008 6.997 1.00 88.06 84 GLN A C 1
ATOM 665 O O . GLN A 1 84 ? -3.463 7.690 6.066 1.00 88.06 84 GLN A O 1
ATOM 670 N N . ARG A 1 85 ? -3.406 5.734 7.175 1.00 90.88 85 ARG A N 1
ATOM 671 C CA . ARG A 1 85 ? -4.420 5.062 6.341 1.00 90.88 85 ARG A CA 1
ATOM 672 C C . ARG A 1 85 ? -5.822 5.618 6.580 1.00 90.88 85 ARG A C 1
ATOM 674 O O . ARG A 1 85 ? -6.557 5.827 5.618 1.00 90.88 85 ARG A O 1
ATOM 681 N N . LEU A 1 86 ? -6.185 5.899 7.834 1.00 89.06 86 LEU A N 1
ATOM 682 C CA . LEU A 1 86 ? -7.466 6.516 8.197 1.00 89.06 86 LEU A CA 1
ATOM 683 C C . LEU A 1 86 ? -7.632 7.897 7.549 1.00 89.06 86 LEU A C 1
ATOM 685 O O . LEU A 1 86 ? -8.723 8.222 7.095 1.00 89.06 86 LEU A O 1
ATOM 689 N N . GLY A 1 87 ? -6.547 8.663 7.397 1.00 88.31 87 GLY A N 1
ATOM 690 C CA . GLY A 1 87 ? -6.547 9.945 6.680 1.00 88.31 87 GLY A CA 1
ATOM 691 C C . GLY A 1 87 ? -6.891 9.862 5.183 1.00 88.31 87 GLY A C 1
ATOM 692 O O . GLY A 1 87 ? -7.017 10.894 4.524 1.00 88.31 87 GLY A O 1
ATOM 693 N N . ARG A 1 88 ? -7.040 8.651 4.627 1.00 88.81 88 ARG A N 1
ATOM 694 C CA . ARG A 1 88 ? -7.475 8.386 3.243 1.00 88.81 88 ARG A CA 1
ATOM 695 C C . ARG A 1 88 ? -8.953 8.012 3.141 1.00 88.81 88 ARG A C 1
ATOM 697 O O . ARG A 1 88 ? -9.429 7.719 2.047 1.00 88.81 88 ARG A O 1
ATOM 704 N N . VAL A 1 89 ? -9.672 8.005 4.261 1.00 90.06 89 VAL A N 1
ATOM 705 C CA . VAL A 1 89 ? -11.090 7.648 4.359 1.00 90.06 89 VAL A CA 1
ATOM 706 C C . VAL A 1 89 ? -11.860 8.853 4.865 1.00 90.06 89 VAL A C 1
ATOM 708 O O . VAL A 1 89 ? -11.499 9.421 5.892 1.00 90.06 89 VAL A O 1
ATOM 711 N N . ASN A 1 90 ? -12.932 9.235 4.171 1.00 89.06 90 ASN A N 1
ATOM 712 C CA . ASN A 1 90 ? -13.695 10.445 4.489 1.00 89.06 90 ASN A CA 1
ATOM 713 C C . ASN A 1 90 ? -12.799 11.682 4.710 1.00 89.06 90 ASN A C 1
ATOM 715 O O . ASN A 1 90 ? -13.033 12.494 5.606 1.00 89.06 90 ASN A O 1
ATOM 719 N N . ARG A 1 91 ? -11.755 11.831 3.891 1.00 85.56 91 ARG A N 1
ATOM 720 C CA . ARG A 1 91 ? -10.739 12.881 4.022 1.00 85.56 91 ARG A CA 1
ATOM 721 C C . ARG A 1 91 ? -11.351 14.281 3.956 1.00 85.56 91 ARG A C 1
ATOM 723 O O . ARG A 1 91 ? -10.870 15.200 4.608 1.00 85.56 91 ARG A O 1
ATOM 730 N N . LYS A 1 92 ? -12.418 14.446 3.166 1.00 86.44 92 LYS A N 1
ATOM 731 C CA . LYS A 1 92 ? -13.145 15.717 3.005 1.00 86.44 92 LYS A CA 1
ATOM 732 C C . LYS A 1 92 ? -14.230 15.937 4.067 1.00 86.44 92 LYS A C 1
ATOM 734 O O . LYS A 1 92 ? -14.818 17.012 4.101 1.00 86.44 92 LYS A O 1
ATOM 739 N N . GLY A 1 93 ? -14.522 14.938 4.903 1.00 84.56 93 GLY A N 1
ATOM 740 C CA . GLY A 1 93 ? -15.549 15.012 5.947 1.00 84.56 93 GLY A CA 1
ATOM 741 C C . GLY A 1 93 ? -16.996 15.0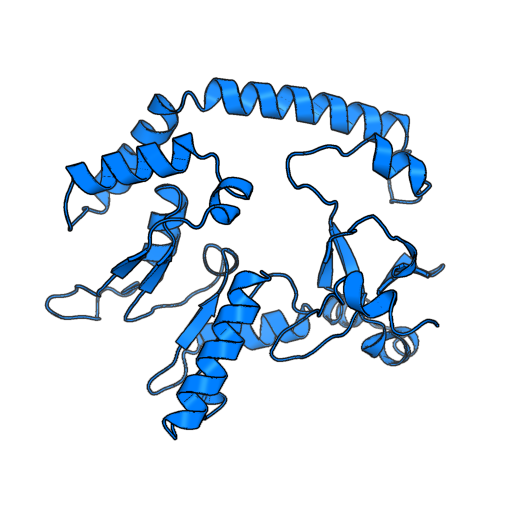29 5.437 1.00 84.56 93 GLY A C 1
ATOM 742 O O . GLY A 1 93 ? -17.910 15.296 6.212 1.00 84.56 93 GLY A O 1
ATOM 743 N N . THR A 1 94 ? -17.227 14.769 4.149 1.00 84.50 94 THR A N 1
ATOM 744 C CA . THR A 1 94 ? -18.550 14.863 3.505 1.00 84.50 94 THR A CA 1
ATOM 745 C C . THR A 1 94 ? -19.221 13.510 3.260 1.00 84.50 94 THR A C 1
ATOM 747 O O . THR A 1 94 ? -20.328 13.469 2.725 1.00 84.50 94 THR A O 1
ATOM 750 N N . LYS A 1 95 ? -18.567 12.401 3.626 1.00 84.31 95 LYS A N 1
ATOM 751 C CA . LYS A 1 95 ? -19.008 11.029 3.344 1.00 84.31 95 LYS A CA 1
ATOM 752 C C . LYS A 1 95 ? -19.529 10.314 4.589 1.00 84.31 95 LYS A C 1
ATOM 754 O O . LYS A 1 95 ? -19.239 10.688 5.727 1.00 84.31 95 LYS A O 1
ATOM 759 N N . GLY A 1 96 ? -20.268 9.233 4.345 1.00 80.31 96 GLY A N 1
ATOM 760 C CA . GLY A 1 96 ? -20.727 8.310 5.378 1.00 80.31 96 GLY A CA 1
ATOM 761 C C . GLY A 1 96 ? -21.980 8.761 6.134 1.00 80.31 96 GLY A C 1
ATOM 762 O O . GLY A 1 96 ? -22.463 9.886 6.003 1.00 80.31 96 GLY A O 1
ATOM 763 N N . GLN A 1 97 ? -22.534 7.858 6.942 1.00 73.62 97 GLN A N 1
ATOM 764 C CA . GLN A 1 97 ? -23.696 8.166 7.779 1.00 73.62 97 GLN A CA 1
ATOM 765 C C . GLN A 1 97 ? -23.235 8.962 9.002 1.00 73.62 97 GLN A C 1
ATOM 767 O O . GLN A 1 97 ? -22.329 8.535 9.715 1.00 73.62 97 GLN A O 1
ATOM 772 N N . ASN A 1 98 ? -23.838 10.129 9.245 1.00 77.50 98 ASN A N 1
ATOM 773 C CA . ASN A 1 98 ? -23.427 11.055 10.310 1.00 77.50 98 ASN A CA 1
ATOM 774 C C . ASN A 1 98 ? -21.935 11.447 10.243 1.00 77.50 98 ASN A C 1
ATOM 776 O O . ASN A 1 98 ? -21.292 11.616 11.280 1.00 77.50 98 ASN A O 1
ATOM 780 N N . GLY A 1 99 ? -21.369 11.543 9.032 1.00 78.56 99 GLY A N 1
ATOM 781 C CA . GLY A 1 99 ? -19.958 11.887 8.828 1.00 78.56 99 GLY A CA 1
ATOM 782 C C . GLY A 1 99 ? -18.977 10.771 9.204 1.00 78.56 99 GLY A C 1
ATOM 783 O O . GLY A 1 99 ? -17.809 11.049 9.470 1.00 78.56 99 GLY A O 1
ATOM 784 N N . ARG A 1 100 ? -19.437 9.514 9.283 1.00 81.69 100 ARG A N 1
ATOM 785 C CA . ARG A 1 100 ? -18.611 8.355 9.644 1.00 81.69 100 ARG A CA 1
ATOM 786 C C . ARG A 1 100 ? -18.602 7.318 8.530 1.00 81.69 100 ARG A C 1
ATOM 788 O O . ARG A 1 100 ? -19.655 6.866 8.080 1.00 81.69 100 ARG A O 1
ATOM 795 N N . CYS A 1 101 ? -17.400 6.904 8.154 1.00 88.62 101 CYS A N 1
ATOM 796 C CA . CYS A 1 101 ? -17.159 5.832 7.199 1.00 88.62 101 CYS A CA 1
ATOM 797 C C . CYS A 1 101 ? -16.662 4.573 7.926 1.00 88.62 101 CYS A C 1
ATOM 799 O O . CYS A 1 101 ? -15.912 4.693 8.899 1.00 88.62 101 CYS A O 1
ATOM 801 N N . PRO A 1 102 ? -17.078 3.370 7.497 1.00 90.56 102 PRO A N 1
ATOM 802 C CA . PRO A 1 102 ? -16.663 2.132 8.137 1.00 90.56 102 PRO A CA 1
ATOM 803 C C . PRO A 1 102 ? -15.194 1.802 7.842 1.00 90.56 102 PRO A C 1
ATOM 805 O O . PRO A 1 102 ? -14.709 1.939 6.716 1.00 90.56 102 PRO A O 1
ATOM 808 N N . VAL A 1 103 ? -14.508 1.307 8.872 1.00 90.94 103 VAL A N 1
ATOM 809 C CA . VAL A 1 103 ? -13.140 0.793 8.794 1.00 90.94 103 VAL A CA 1
ATOM 810 C C . VAL A 1 103 ? -13.125 -0.613 9.376 1.00 90.94 103 VAL A C 1
ATOM 812 O O . VAL A 1 103 ? -13.529 -0.824 10.519 1.00 90.94 103 VAL A O 1
ATOM 815 N N . TYR A 1 104 ? -12.658 -1.570 8.584 1.00 92.06 104 TYR A N 1
ATOM 816 C CA . TYR A 1 104 ? -12.542 -2.972 8.957 1.00 92.06 104 TYR A CA 1
ATOM 817 C C . TYR A 1 104 ? -11.075 -3.307 9.212 1.00 92.06 104 TYR A C 1
ATOM 819 O O . TYR A 1 104 ? -10.250 -3.267 8.293 1.00 92.06 104 TYR A O 1
ATOM 827 N N . LEU A 1 105 ? -10.769 -3.630 10.469 1.00 90.00 105 LEU A N 1
ATOM 828 C CA . LEU A 1 105 ? -9.441 -4.033 10.921 1.00 90.00 105 LEU A CA 1
ATOM 829 C C . LEU A 1 105 ? -9.356 -5.556 10.999 1.00 90.00 105 LEU A C 1
ATOM 831 O O . LEU A 1 105 ? -10.171 -6.194 11.664 1.00 90.00 105 LEU A O 1
ATOM 835 N N . TYR A 1 106 ? -8.360 -6.126 10.330 1.00 89.31 106 TYR A N 1
ATOM 836 C CA . TYR A 1 106 ? -8.094 -7.562 10.333 1.00 89.31 106 TYR A CA 1
ATOM 837 C C . TYR A 1 106 ? -6.867 -7.872 11.186 1.00 89.31 106 TYR A C 1
ATOM 839 O O . TYR A 1 106 ? -5.898 -7.112 11.194 1.00 89.31 106 TYR A O 1
ATOM 847 N N . THR A 1 107 ? -6.892 -9.001 11.893 1.00 81.31 107 THR A N 1
ATOM 848 C CA . THR A 1 107 ? -5.741 -9.479 12.669 1.00 81.31 107 THR A CA 1
ATOM 849 C C . THR A 1 107 ? -4.511 -9.638 11.772 1.00 81.31 107 THR A C 1
ATOM 851 O O . THR A 1 107 ? -4.656 -10.097 10.635 1.00 81.31 107 THR A O 1
ATOM 854 N N . PRO A 1 108 ? -3.311 -9.286 12.264 1.00 73.56 108 PRO A N 1
ATOM 855 C CA . PRO A 1 108 ? -2.094 -9.342 11.466 1.00 73.56 108 PRO A CA 1
ATOM 856 C C . PRO A 1 108 ? -1.789 -10.787 11.052 1.00 73.56 108 PRO A C 1
ATOM 858 O O . PRO A 1 108 ? -1.962 -11.729 11.827 1.00 73.56 108 PRO A O 1
ATOM 861 N N . ASN A 1 109 ? -1.311 -10.965 9.824 1.00 72.06 109 ASN A N 1
ATOM 862 C CA . ASN A 1 109 ? -0.759 -12.237 9.374 1.00 72.06 109 ASN A CA 1
ATOM 863 C C . ASN A 1 109 ? 0.610 -12.453 10.059 1.00 72.06 109 ASN A C 1
ATOM 865 O O . ASN A 1 109 ? 1.319 -11.475 10.295 1.00 72.06 109 ASN A O 1
ATOM 869 N N . PRO A 1 110 ? 1.061 -13.694 10.322 1.00 68.94 110 PRO A N 1
ATOM 870 C CA . PRO A 1 110 ? 2.445 -13.955 10.725 1.00 68.94 110 PRO A CA 1
ATOM 871 C C . PRO A 1 110 ? 3.514 -13.250 9.866 1.00 68.94 110 PRO A C 1
ATOM 873 O O . PRO A 1 110 ? 4.554 -12.846 10.381 1.00 68.94 110 PRO A O 1
ATOM 876 N N . LYS A 1 111 ? 3.250 -13.048 8.566 1.00 66.25 111 LYS A N 1
ATOM 877 C CA . LYS A 1 111 ? 4.125 -12.284 7.656 1.00 66.25 111 LYS A CA 1
ATOM 878 C C . LYS A 1 111 ? 4.175 -10.781 7.971 1.00 66.25 111 LYS A C 1
ATOM 880 O O . LYS A 1 111 ? 5.158 -10.130 7.640 1.00 66.25 111 LYS A O 1
ATOM 885 N N . SER A 1 112 ? 3.154 -10.216 8.615 1.00 64.50 112 SER A N 1
ATOM 886 C CA . SER A 1 112 ? 3.119 -8.801 9.010 1.00 64.50 112 SER A CA 1
ATOM 887 C C . SER A 1 112 ? 4.167 -8.491 10.094 1.00 64.50 112 SER A C 1
ATOM 889 O O . SER A 1 112 ? 4.694 -7.380 10.121 1.00 64.50 112 SER A O 1
ATOM 891 N N . PHE A 1 113 ? 4.561 -9.488 10.903 1.00 64.44 113 PHE A N 1
ATOM 892 C CA . PHE A 1 113 ? 5.646 -9.372 11.894 1.00 64.44 113 PHE A CA 1
ATOM 893 C C . PHE A 1 113 ? 7.047 -9.225 11.281 1.00 64.44 113 PHE A C 1
ATOM 895 O O . PHE A 1 113 ? 8.012 -8.957 11.989 1.00 64.44 113 PHE A O 1
ATOM 902 N N . TRP A 1 114 ? 7.175 -9.420 9.966 1.00 61.22 114 TRP A N 1
ATOM 903 C CA . TRP A 1 114 ? 8.430 -9.203 9.243 1.00 61.22 114 TRP A CA 1
ATOM 904 C C . TRP A 1 114 ? 8.611 -7.727 8.873 1.00 61.22 114 TRP A C 1
ATOM 906 O O . TRP A 1 114 ? 9.710 -7.300 8.545 1.00 61.22 114 TRP A O 1
ATOM 916 N N . ILE A 1 115 ? 7.518 -6.956 8.878 1.00 62.78 115 ILE A N 1
ATOM 917 C CA . ILE A 1 115 ? 7.494 -5.542 8.488 1.00 62.78 115 ILE A CA 1
ATOM 918 C C . ILE A 1 115 ? 7.493 -4.645 9.727 1.00 62.78 115 ILE A C 1
ATOM 920 O O . ILE A 1 115 ? 8.147 -3.607 9.738 1.00 62.78 115 ILE A O 1
ATOM 924 N N . TYR A 1 116 ? 6.772 -5.051 10.770 1.00 71.38 116 TYR A N 1
ATOM 925 C CA . TYR A 1 116 ? 6.709 -4.350 12.048 1.00 71.38 116 TYR A CA 1
ATOM 926 C C . TYR A 1 116 ? 7.003 -5.331 13.177 1.00 71.38 116 TYR A C 1
ATOM 928 O O . TYR A 1 116 ? 6.626 -6.499 13.082 1.00 71.38 116 TYR A O 1
ATOM 936 N N . SER A 1 117 ? 7.640 -4.870 14.257 1.00 74.12 117 SER A N 1
ATOM 937 C CA . SER A 1 117 ? 7.881 -5.740 15.407 1.00 74.12 117 SER A CA 1
ATOM 938 C C . SER A 1 117 ? 6.558 -6.222 16.002 1.00 74.12 117 SER A C 1
ATOM 940 O O . SER A 1 117 ? 5.552 -5.506 16.024 1.00 74.12 117 SER A O 1
ATOM 942 N N . LYS A 1 118 ? 6.567 -7.469 16.476 1.00 79.44 118 LYS A N 1
ATOM 943 C CA . LYS A 1 118 ? 5.404 -8.095 17.101 1.00 79.44 118 LYS A CA 1
ATOM 944 C C . LYS A 1 118 ? 4.891 -7.264 18.277 1.00 79.44 118 LYS A C 1
ATOM 946 O O . LYS A 1 118 ? 3.711 -6.928 18.286 1.00 79.44 118 LYS A O 1
ATOM 951 N N . ASP A 1 119 ? 5.793 -6.853 19.162 1.00 81.38 119 ASP A N 1
ATOM 952 C CA . ASP A 1 119 ? 5.480 -6.040 20.338 1.00 81.38 119 ASP A CA 1
ATOM 953 C C . ASP A 1 119 ? 4.773 -4.734 19.947 1.00 81.38 119 ASP A C 1
ATOM 955 O O . ASP A 1 119 ? 3.744 -4.387 20.515 1.00 81.38 119 ASP A O 1
ATOM 959 N N . LEU A 1 120 ? 5.242 -4.053 18.893 1.00 82.88 120 LEU A N 1
ATOM 960 C CA . LEU A 1 120 ? 4.633 -2.808 18.418 1.00 82.88 120 LEU A CA 1
ATOM 961 C C . LEU A 1 120 ? 3.197 -3.018 17.919 1.00 82.88 120 LEU A C 1
ATOM 963 O O . LEU A 1 120 ? 2.321 -2.193 18.189 1.00 82.88 120 LEU A O 1
ATOM 967 N N . ILE A 1 121 ? 2.936 -4.113 17.197 1.00 84.56 121 ILE A N 1
ATOM 968 C CA . ILE A 1 121 ? 1.582 -4.443 16.736 1.00 84.56 121 ILE A CA 1
ATOM 969 C C . ILE A 1 121 ? 0.688 -4.836 17.919 1.00 84.56 121 ILE A C 1
ATOM 971 O O . ILE A 1 121 ? -0.441 -4.354 18.001 1.00 84.56 121 ILE A O 1
ATOM 975 N N . GLU A 1 122 ? 1.170 -5.680 18.833 1.00 86.56 122 GLU A N 1
ATOM 976 C CA . GLU A 1 122 ? 0.399 -6.147 19.992 1.00 86.56 122 GLU A CA 1
ATOM 977 C C . GLU A 1 122 ? 0.021 -4.982 20.916 1.00 86.56 122 GLU A C 1
ATOM 979 O O . GLU A 1 122 ? -1.166 -4.787 21.190 1.00 86.56 122 GLU A O 1
ATOM 984 N N . THR A 1 123 ? 0.973 -4.113 21.271 1.00 87.25 123 THR A N 1
ATOM 985 C CA . THR A 1 123 ? 0.696 -2.896 22.050 1.00 87.25 123 THR A CA 1
ATOM 986 C C . THR A 1 123 ? -0.276 -1.960 21.320 1.00 87.25 123 THR A C 1
ATOM 988 O O . THR A 1 123 ? -1.161 -1.369 21.943 1.00 87.25 123 THR A O 1
ATOM 991 N N . SER A 1 124 ? -0.180 -1.848 19.988 1.00 89.00 124 SER A N 1
ATOM 992 C CA . SER A 1 124 ? -1.132 -1.052 19.195 1.00 89.00 124 SER A CA 1
ATOM 993 C C . SER A 1 124 ? -2.560 -1.601 19.291 1.00 89.00 124 SER A C 1
ATOM 995 O O . SER A 1 124 ? -3.507 -0.830 19.451 1.00 89.00 124 SER A O 1
ATOM 997 N N . VAL A 1 125 ? -2.732 -2.927 19.228 1.00 87.56 125 VAL A N 1
ATOM 998 C CA . VAL A 1 125 ? -4.044 -3.581 19.381 1.00 87.56 125 VAL A CA 1
ATOM 999 C C . VAL A 1 125 ? -4.607 -3.333 20.774 1.00 87.56 125 VAL A C 1
ATOM 1001 O O . VAL A 1 125 ? -5.770 -2.950 20.903 1.00 87.56 125 VAL A O 1
ATOM 1004 N N . GLU A 1 126 ? -3.791 -3.503 21.814 1.00 87.88 126 GLU A N 1
ATOM 1005 C CA . GLU A 1 126 ? -4.218 -3.266 23.192 1.00 87.88 126 GLU A CA 1
ATOM 1006 C C . GLU A 1 126 ? -4.712 -1.833 23.405 1.00 87.88 126 GLU A C 1
ATOM 1008 O O . GLU A 1 126 ? -5.775 -1.630 23.998 1.00 87.88 126 GLU A O 1
ATOM 1013 N N . LYS A 1 127 ? -3.982 -0.838 22.886 1.00 87.31 127 LYS A N 1
ATOM 1014 C CA . LYS A 1 127 ? -4.372 0.574 22.989 1.00 87.31 127 LYS A CA 1
ATOM 1015 C C . LYS A 1 127 ? -5.681 0.865 22.250 1.00 87.31 127 LYS A C 1
ATOM 1017 O O . LYS A 1 127 ? -6.562 1.499 22.831 1.00 87.31 127 LYS A O 1
ATOM 1022 N N . LEU A 1 128 ? -5.866 0.351 21.028 1.00 86.00 128 LEU A N 1
ATOM 1023 C CA . LEU A 1 128 ? -7.131 0.511 20.291 1.00 86.00 128 LEU A CA 1
ATOM 1024 C C . LEU A 1 128 ? -8.317 -0.105 21.039 1.00 86.00 128 LEU A C 1
ATOM 1026 O O . LEU A 1 128 ? -9.362 0.533 21.173 1.00 86.00 128 LEU A O 1
ATOM 1030 N N . CYS A 1 129 ? -8.153 -1.319 21.569 1.00 84.56 129 CYS A N 1
ATOM 1031 C CA . CYS A 1 129 ? -9.207 -2.012 22.308 1.00 84.56 129 CYS A CA 1
ATOM 1032 C C . CYS A 1 129 ? -9.663 -1.236 23.554 1.00 84.56 129 CYS A C 1
ATOM 1034 O O . CYS A 1 129 ? -10.843 -1.283 23.899 1.00 84.56 129 CYS A O 1
ATOM 1036 N N . ARG A 1 130 ? -8.759 -0.494 24.211 1.00 84.38 130 ARG A N 1
ATOM 1037 C CA . ARG A 1 130 ? -9.082 0.331 25.390 1.00 84.38 130 ARG A CA 1
ATOM 1038 C C . ARG A 1 130 ? -9.903 1.579 25.046 1.00 84.38 130 ARG A C 1
ATOM 1040 O O . ARG A 1 130 ? -10.714 2.001 25.863 1.00 84.38 130 ARG A O 1
ATOM 1047 N N . MET A 1 131 ? -9.716 2.161 23.862 1.00 76.38 131 MET A N 1
ATOM 1048 C CA . MET A 1 131 ? -10.409 3.392 23.446 1.00 76.38 131 MET A CA 1
ATOM 1049 C C . MET A 1 131 ? -11.791 3.167 22.834 1.00 76.38 131 MET A C 1
ATOM 1051 O O . MET A 1 131 ? -12.621 4.077 22.808 1.00 76.38 131 MET A O 1
ATOM 1055 N N . GLY A 1 132 ? -12.046 1.964 22.324 1.00 73.31 132 GLY A N 1
ATOM 1056 C CA . GLY A 1 132 ? -13.283 1.643 21.624 1.00 73.31 132 GLY A CA 1
ATOM 1057 C C . GLY A 1 132 ? -13.299 2.145 20.177 1.00 73.31 132 GLY A C 1
ATOM 1058 O O . GLY A 1 132 ? -12.268 2.322 19.536 1.00 73.31 132 GLY A O 1
ATOM 1059 N N . SER A 1 133 ? -14.497 2.323 19.617 1.00 73.25 133 SER A N 1
ATOM 1060 C CA . SER A 1 133 ? -14.696 2.462 18.166 1.00 73.25 133 SER A CA 1
ATOM 1061 C C . SER A 1 133 ? -14.577 3.888 17.615 1.00 73.25 133 SER A C 1
ATOM 1063 O O . SER A 1 133 ? -14.769 4.090 16.417 1.00 73.25 133 SER A O 1
ATOM 1065 N N . VAL A 1 134 ? -14.344 4.896 18.461 1.00 76.50 134 VAL A N 1
ATOM 1066 C CA . VAL A 1 134 ? -14.247 6.301 18.038 1.00 76.50 134 VAL A CA 1
ATOM 1067 C C . VAL A 1 134 ? -13.052 6.945 18.719 1.00 76.50 134 VAL A C 1
ATOM 1069 O O . VAL A 1 134 ? -13.049 7.111 19.932 1.00 76.50 134 VAL A O 1
ATOM 1072 N N . ILE A 1 135 ? -12.068 7.346 17.916 1.00 78.44 135 ILE A N 1
ATOM 1073 C CA . ILE A 1 135 ? -10.841 7.992 18.383 1.00 78.44 135 ILE A CA 1
ATOM 1074 C C . ILE A 1 135 ? -10.836 9.432 17.861 1.00 78.44 135 ILE A C 1
ATOM 1076 O O . ILE A 1 135 ? -10.702 9.636 16.650 1.00 78.44 135 ILE A O 1
ATOM 1080 N N . PRO A 1 136 ? -11.004 10.443 18.732 1.00 81.94 136 PRO A N 1
ATOM 1081 C CA . PRO A 1 136 ? -10.886 11.840 18.336 1.00 81.94 136 PRO A CA 1
ATOM 1082 C C . PRO A 1 136 ? -9.488 12.146 17.791 1.00 81.94 136 PRO A C 1
ATOM 1084 O O . PRO A 1 136 ? -8.494 11.705 18.360 1.00 81.94 136 PRO A O 1
ATOM 1087 N N . GLU A 1 137 ? -9.393 12.979 16.753 1.00 80.62 137 GLU A N 1
ATOM 1088 C CA . GLU A 1 137 ? -8.108 13.371 16.148 1.00 80.62 137 GLU A CA 1
ATOM 1089 C C . GLU A 1 137 ? -7.116 13.942 17.176 1.00 80.62 137 GLU A C 1
ATOM 1091 O O . GLU A 1 137 ? -5.938 13.597 17.177 1.00 80.62 137 GLU A O 1
ATOM 1096 N N . ARG A 1 138 ? -7.611 14.730 18.140 1.00 83.81 138 ARG A N 1
ATOM 1097 C CA . ARG A 1 138 ? -6.797 15.286 19.236 1.00 83.81 138 ARG A CA 1
ATOM 1098 C C . ARG A 1 138 ? -6.128 14.226 20.121 1.00 83.81 138 ARG A C 1
ATOM 1100 O O . ARG A 1 138 ? -5.137 14.533 20.769 1.00 83.81 138 ARG A O 1
ATOM 1107 N N . GLU A 1 139 ? -6.682 13.016 20.188 1.00 85.25 139 GLU A N 1
ATOM 1108 C CA . GLU A 1 139 ? -6.151 11.915 21.003 1.00 85.25 139 GLU A CA 1
ATOM 1109 C C . GLU A 1 139 ? -5.194 11.024 20.203 1.00 85.25 139 GLU A C 1
ATOM 1111 O O . GLU A 1 139 ? -4.345 10.364 20.791 1.00 85.25 139 GLU A O 1
ATOM 1116 N N . GLN A 1 140 ? -5.256 11.067 18.866 1.00 86.75 140 GLN A N 1
ATOM 1117 C CA . GLN A 1 140 ? -4.411 10.254 17.986 1.00 86.75 140 GLN A CA 1
ATOM 1118 C C . GLN A 1 140 ? -2.917 10.480 18.230 1.00 86.75 140 GLN A C 1
ATOM 1120 O O . GLN A 1 140 ? -2.160 9.516 18.290 1.00 86.75 140 GLN A O 1
ATOM 1125 N N . ARG A 1 141 ? -2.491 11.737 18.416 1.00 86.25 141 ARG A N 1
ATOM 1126 C CA . ARG A 1 141 ? -1.085 12.057 18.711 1.00 86.25 141 ARG A CA 1
ATOM 1127 C C . ARG A 1 141 ? -0.629 11.426 20.025 1.00 86.25 141 ARG A C 1
ATOM 1129 O O . ARG A 1 141 ? 0.383 10.739 20.039 1.00 86.25 141 ARG A O 1
ATOM 1136 N N . ASN A 1 142 ? -1.408 11.610 21.089 1.00 88.19 142 ASN A N 1
ATOM 1137 C CA . ASN A 1 142 ? -1.066 11.084 22.410 1.00 88.19 142 ASN A CA 1
ATOM 1138 C C . ASN A 1 142 ? -0.931 9.556 22.384 1.00 88.19 142 ASN A C 1
ATOM 1140 O O . ASN A 1 142 ? -0.029 9.014 23.005 1.00 88.19 142 ASN A O 1
ATOM 1144 N N . LEU A 1 143 ? -1.773 8.861 21.614 1.00 86.50 143 LEU A N 1
ATOM 1145 C CA . LEU A 1 143 ? -1.681 7.406 21.474 1.00 86.50 143 LEU A CA 1
ATOM 1146 C C . LEU A 1 143 ? -0.391 6.943 20.812 1.00 86.50 143 LEU A C 1
ATOM 1148 O O . LEU A 1 143 ? 0.170 5.925 21.211 1.00 86.50 143 LEU A O 1
ATOM 1152 N N . VAL A 1 144 ? 0.047 7.665 19.782 1.00 87.44 144 VAL A N 1
ATOM 1153 C CA . VAL A 1 144 ? 1.305 7.374 19.095 1.00 87.44 144 VAL A CA 1
ATOM 1154 C C . VAL A 1 144 ? 2.477 7.628 20.041 1.00 87.44 144 VAL A C 1
ATOM 1156 O O . VAL A 1 144 ? 3.353 6.775 20.160 1.00 87.44 144 VAL A O 1
ATOM 1159 N N . ASP A 1 145 ? 2.456 8.743 20.772 1.00 87.00 145 ASP A N 1
ATOM 1160 C CA . ASP A 1 145 ? 3.497 9.072 21.749 1.00 87.00 145 ASP A CA 1
ATOM 1161 C C . ASP A 1 145 ? 3.573 8.012 22.866 1.00 87.00 145 ASP A C 1
ATOM 1163 O O . ASP A 1 145 ? 4.653 7.522 23.198 1.00 87.00 145 ASP A O 1
ATOM 1167 N N . GLU A 1 146 ? 2.426 7.585 23.401 1.00 87.38 146 GLU A N 1
ATOM 1168 C CA . GLU A 1 146 ? 2.348 6.521 24.405 1.00 87.38 146 GLU A CA 1
ATOM 1169 C C . GLU A 1 146 ? 2.802 5.156 23.870 1.00 87.38 146 GLU A C 1
ATOM 1171 O O . GLU A 1 146 ? 3.431 4.396 24.602 1.00 87.38 146 GLU A O 1
ATOM 1176 N N . LEU A 1 147 ? 2.483 4.821 22.614 1.00 86.31 147 LEU A N 1
ATOM 1177 C CA . LEU A 1 147 ? 2.919 3.576 21.973 1.00 86.31 147 LEU A CA 1
ATOM 1178 C C . LEU A 1 147 ? 4.443 3.491 21.939 1.00 86.31 147 LEU A C 1
ATOM 1180 O O . LEU A 1 147 ? 5.020 2.494 22.370 1.00 86.31 147 LEU A O 1
ATOM 1184 N N . TYR A 1 148 ? 5.098 4.545 21.459 1.00 83.56 148 TYR A N 1
ATOM 1185 C CA . TYR A 1 148 ? 6.551 4.553 21.320 1.00 83.56 148 TYR A CA 1
ATOM 1186 C C . TYR A 1 148 ? 7.285 4.694 22.661 1.00 83.56 148 TYR A C 1
ATOM 1188 O O . TYR A 1 148 ? 8.398 4.178 22.797 1.00 83.56 148 TYR A O 1
ATOM 1196 N N . ALA A 1 149 ? 6.660 5.318 23.664 1.00 83.81 149 ALA A N 1
ATOM 1197 C CA . ALA A 1 149 ? 7.173 5.326 25.031 1.00 83.81 149 ALA A CA 1
ATOM 1198 C C . ALA A 1 149 ? 7.152 3.922 25.667 1.00 83.81 149 ALA A C 1
ATOM 1200 O O . ALA A 1 149 ? 8.109 3.534 26.335 1.00 83.81 149 ALA A O 1
ATOM 1201 N N . GLU A 1 150 ? 6.086 3.151 25.440 1.00 81.75 150 GLU A N 1
ATOM 1202 C CA . GLU A 1 150 ? 5.880 1.826 26.042 1.00 81.75 150 GLU A CA 1
ATOM 1203 C C . GLU A 1 150 ? 6.752 0.737 25.407 1.00 81.75 150 GLU A C 1
ATOM 1205 O O . GLU A 1 150 ? 7.323 -0.092 26.111 1.00 81.75 150 GLU A O 1
ATOM 1210 N N . VAL A 1 151 ? 6.934 0.780 24.086 1.00 75.25 151 VAL A N 1
ATOM 1211 C CA . VAL A 1 151 ? 7.731 -0.211 23.338 1.00 75.25 151 VAL A CA 1
ATOM 1212 C C . VAL A 1 151 ? 9.251 -0.011 23.539 1.00 75.25 151 VAL A C 1
ATOM 1214 O O . VAL A 1 151 ? 10.059 -0.730 22.961 1.00 75.25 151 VAL A O 1
ATOM 1217 N N . ASN A 1 152 ? 9.672 0.950 24.378 1.00 69.88 152 ASN A N 1
ATOM 1218 C CA . ASN A 1 152 ? 11.071 1.356 24.566 1.00 69.88 152 ASN A CA 1
ATOM 1219 C C . ASN A 1 152 ? 11.784 1.544 23.216 1.00 69.88 152 ASN A C 1
ATOM 1221 O O . ASN A 1 152 ? 12.843 0.974 22.929 1.00 69.88 152 ASN A O 1
ATOM 1225 N N . TYR A 1 153 ? 11.163 2.355 22.356 1.00 65.50 153 TYR A N 1
ATOM 1226 C CA . TYR A 1 153 ? 11.642 2.585 20.999 1.00 65.50 153 TYR A CA 1
ATOM 1227 C C . TYR A 1 153 ? 13.072 3.140 20.969 1.00 65.50 153 TYR A C 1
ATOM 1229 O O . TYR A 1 153 ? 13.805 2.869 20.026 1.00 65.50 153 TYR A O 1
ATOM 1237 N N . GLY A 1 154 ? 13.503 3.848 22.022 1.00 63.22 154 GLY A N 1
ATOM 1238 C CA . GLY A 1 154 ? 14.878 4.331 22.171 1.00 63.22 154 GLY A CA 1
ATOM 1239 C C . GLY A 1 154 ? 15.913 3.209 22.074 1.00 63.22 154 GLY A C 1
ATOM 1240 O O . GLY A 1 154 ? 16.866 3.330 21.312 1.00 63.22 154 GLY A O 1
ATOM 1241 N N . GLN A 1 155 ? 15.674 2.080 22.744 1.00 65.44 155 GLN A N 1
ATOM 1242 C CA . GLN A 1 155 ? 16.557 0.915 22.675 1.00 65.44 155 GLN A CA 1
ATOM 1243 C C . GLN A 1 155 ? 16.527 0.253 21.288 1.00 65.44 155 GLN A C 1
ATOM 1245 O O . GLN A 1 155 ? 17.560 -0.173 20.774 1.00 65.44 155 GLN A O 1
ATOM 1250 N N . MET A 1 156 ? 15.353 0.186 20.646 1.00 63.16 156 MET A N 1
ATOM 1251 C CA . MET A 1 156 ? 15.241 -0.311 19.267 1.00 63.16 156 MET A CA 1
ATOM 1252 C C . MET A 1 156 ? 16.003 0.582 18.279 1.00 63.16 156 MET A C 1
ATOM 1254 O O . MET A 1 156 ? 16.664 0.073 17.374 1.00 63.16 156 MET A O 1
ATOM 1258 N N . LEU A 1 157 ? 15.931 1.901 18.464 1.00 61.91 157 LEU A N 1
ATOM 1259 C CA . LEU A 1 157 ? 16.591 2.886 17.616 1.00 61.91 157 LEU A CA 1
ATOM 1260 C C . LEU A 1 157 ? 18.107 2.859 17.804 1.00 61.91 157 LEU A C 1
ATOM 1262 O O . LEU A 1 157 ? 18.834 2.883 16.819 1.00 61.91 157 LEU A O 1
ATOM 1266 N N . GLU A 1 158 ? 18.578 2.758 19.046 1.00 62.91 158 GLU A N 1
ATOM 1267 C CA . GLU A 1 158 ? 19.998 2.631 19.385 1.00 62.91 158 GLU A CA 1
ATOM 1268 C C . GLU A 1 158 ? 20.593 1.352 18.785 1.00 62.91 158 GLU A C 1
ATOM 1270 O O . GLU A 1 158 ? 21.602 1.409 18.086 1.00 62.91 158 GLU A O 1
ATOM 1275 N N . ASN A 1 159 ? 19.901 0.217 18.921 1.00 64.69 159 ASN A N 1
ATOM 1276 C CA . ASN A 1 159 ? 20.296 -1.028 18.260 1.00 64.69 159 ASN A CA 1
ATOM 1277 C C . ASN A 1 159 ? 20.310 -0.885 16.728 1.00 64.69 159 ASN A C 1
ATOM 1279 O O . ASN A 1 159 ? 21.218 -1.384 16.064 1.00 64.69 159 ASN A O 1
ATOM 1283 N N . GLY A 1 160 ? 19.326 -0.182 16.158 1.00 60.97 160 GLY A N 1
ATOM 1284 C CA . GLY A 1 160 ? 19.271 0.112 14.727 1.00 60.97 160 GLY A CA 1
ATOM 1285 C C . GLY A 1 160 ? 20.392 1.043 14.250 1.00 60.97 160 GLY A C 1
ATOM 1286 O O . GLY A 1 160 ? 20.870 0.882 13.128 1.00 60.97 160 GLY A O 1
ATOM 1287 N N . LEU A 1 161 ? 20.830 1.990 15.086 1.00 59.44 161 LEU A N 1
ATOM 1288 C CA . LEU A 1 161 ? 21.938 2.910 14.818 1.00 59.44 161 LEU A CA 1
ATOM 1289 C C . LEU A 1 161 ? 23.291 2.202 14.901 1.00 59.44 161 LEU A C 1
ATOM 1291 O O . LEU A 1 161 ? 24.088 2.347 13.984 1.00 59.44 161 LEU A O 1
ATOM 1295 N N . ILE A 1 162 ? 23.513 1.365 15.913 1.00 68.38 162 ILE A N 1
ATOM 1296 C CA . ILE A 1 162 ? 24.728 0.542 16.012 1.00 68.38 162 ILE A CA 1
ATOM 1297 C C . ILE A 1 162 ? 24.846 -0.357 14.773 1.00 68.38 162 ILE A C 1
ATOM 1299 O O . ILE A 1 162 ? 25.872 -0.384 14.097 1.00 68.38 162 ILE A O 1
ATOM 1303 N N . GLN A 1 163 ? 23.749 -1.014 14.383 1.00 55.81 163 GLN A N 1
ATOM 1304 C CA . GLN A 1 163 ? 23.708 -1.804 13.148 1.00 55.81 163 GLN A CA 1
ATOM 1305 C C . GLN A 1 163 ? 23.903 -0.945 11.889 1.00 55.81 163 GLN A C 1
ATOM 1307 O O . GLN A 1 163 ? 24.488 -1.397 10.907 1.00 55.81 163 GLN A O 1
ATOM 1312 N N . ALA A 1 164 ? 23.391 0.289 11.878 1.00 53.81 164 ALA A N 1
ATOM 1313 C CA . ALA A 1 164 ? 23.584 1.227 10.779 1.00 53.81 164 ALA A CA 1
ATOM 1314 C C . ALA A 1 164 ? 25.056 1.592 10.593 1.00 53.81 164 ALA A C 1
ATOM 1316 O O . ALA A 1 164 ? 25.527 1.595 9.458 1.00 53.81 164 ALA A O 1
ATOM 1317 N N . GLU A 1 165 ? 25.748 1.901 11.685 1.00 61.53 165 GLU A N 1
ATOM 1318 C CA . GLU A 1 165 ? 27.166 2.245 11.697 1.00 61.53 165 GLU A CA 1
ATOM 1319 C C . GLU A 1 165 ? 28.003 1.071 11.191 1.00 61.53 165 GLU A C 1
ATOM 1321 O O . GLU A 1 165 ? 28.760 1.248 10.241 1.00 61.53 165 GLU A O 1
ATOM 1326 N N . GLU A 1 166 ? 27.759 -0.147 11.686 1.00 60.09 166 GLU A N 1
ATOM 1327 C CA . GLU A 1 166 ? 28.437 -1.357 11.197 1.00 60.09 166 GLU A CA 1
ATOM 1328 C C . GLU A 1 166 ? 28.252 -1.575 9.688 1.00 60.09 166 GLU A C 1
ATOM 1330 O O . GLU A 1 166 ? 29.166 -2.007 8.983 1.00 60.09 166 GLU A O 1
ATOM 1335 N N . ILE A 1 167 ? 27.054 -1.301 9.170 1.00 56.16 167 ILE A N 1
ATOM 1336 C CA . ILE A 1 167 ? 26.756 -1.423 7.741 1.00 56.16 167 ILE A CA 1
ATOM 1337 C C . ILE A 1 167 ? 27.478 -0.344 6.946 1.00 56.16 167 ILE A C 1
ATOM 1339 O O . ILE A 1 167 ? 28.068 -0.639 5.909 1.00 56.16 167 ILE A O 1
ATOM 1343 N N . VAL A 1 168 ? 27.427 0.906 7.407 1.00 57.47 168 VAL A N 1
ATOM 1344 C CA . VAL A 1 168 ? 28.095 2.026 6.741 1.00 57.47 168 VAL A CA 1
ATOM 1345 C C . VAL A 1 168 ? 29.599 1.791 6.705 1.00 57.47 168 VAL A C 1
ATOM 1347 O O . VAL A 1 168 ? 30.190 1.963 5.644 1.00 57.47 168 VAL A O 1
ATOM 1350 N N . GLU A 1 169 ? 30.201 1.320 7.796 1.00 60.78 169 GLU A N 1
ATOM 1351 C CA . GLU A 1 169 ? 31.620 0.969 7.849 1.00 60.78 169 GLU A CA 1
ATOM 1352 C C . GLU A 1 169 ? 31.970 -0.146 6.865 1.00 60.78 169 GLU A C 1
ATOM 1354 O O . GLU A 1 169 ? 32.918 -0.005 6.094 1.00 60.78 169 GLU A O 1
ATOM 1359 N N . LYS A 1 170 ? 31.183 -1.229 6.810 1.00 55.19 170 LYS A N 1
ATOM 1360 C CA . LYS A 1 170 ? 31.425 -2.308 5.841 1.00 55.19 170 LYS A CA 1
ATOM 1361 C C . LYS A 1 170 ? 31.238 -1.838 4.398 1.00 55.19 170 LYS A C 1
ATOM 1363 O O . LYS A 1 170 ? 31.990 -2.255 3.522 1.00 55.19 170 LYS A O 1
ATOM 1368 N N . VAL A 1 171 ? 30.255 -0.974 4.131 1.00 53.72 171 VAL A N 1
ATOM 1369 C CA . VAL A 1 171 ? 30.036 -0.404 2.793 1.00 53.72 171 VAL A CA 1
ATOM 1370 C C . VAL A 1 171 ? 31.197 0.515 2.429 1.00 53.72 171 VAL A C 1
ATOM 1372 O O . VAL A 1 171 ? 31.689 0.426 1.315 1.00 53.72 171 VAL A O 1
ATOM 1375 N N . GLN A 1 172 ? 31.676 1.359 3.343 1.00 54.62 172 GLN A N 1
ATOM 1376 C CA . GLN A 1 172 ? 32.792 2.281 3.102 1.00 54.62 172 GLN A CA 1
ATOM 1377 C C . GLN A 1 172 ? 34.140 1.566 2.962 1.00 54.62 172 GLN A C 1
ATOM 1379 O O . GLN A 1 172 ? 34.963 1.979 2.149 1.00 54.62 172 GLN A O 1
ATOM 1384 N N . ALA A 1 173 ? 34.362 0.486 3.714 1.00 54.53 173 ALA A N 1
ATOM 1385 C CA . ALA A 1 173 ? 35.559 -0.344 3.596 1.00 54.53 173 ALA A CA 1
ATOM 1386 C C . ALA A 1 173 ? 35.624 -1.083 2.248 1.00 54.53 173 ALA A C 1
ATOM 1388 O O . ALA A 1 173 ? 36.713 -1.326 1.734 1.00 54.53 173 ALA A O 1
ATOM 1389 N N . ASN A 1 174 ? 34.461 -1.398 1.669 1.00 46.62 174 ASN A N 1
ATOM 1390 C CA . ASN A 1 174 ? 34.342 -2.215 0.465 1.00 46.62 174 ASN A CA 1
ATOM 1391 C C . ASN A 1 174 ? 33.945 -1.432 -0.805 1.00 46.62 174 ASN A C 1
ATOM 1393 O O . ASN A 1 174 ? 34.049 -1.959 -1.907 1.00 46.62 174 ASN A O 1
ATOM 1397 N N . CYS A 1 175 ? 33.466 -0.192 -0.686 1.00 41.84 175 CYS A N 1
ATOM 1398 C CA . CYS A 1 175 ? 33.002 0.633 -1.804 1.00 41.84 175 CYS A CA 1
ATOM 1399 C C . CYS A 1 175 ? 33.666 2.012 -1.728 1.00 41.84 175 CYS A C 1
ATOM 1401 O O . CYS A 1 175 ? 33.427 2.781 -0.795 1.00 41.84 175 CYS A O 1
ATOM 1403 N N . SER A 1 176 ? 34.478 2.357 -2.730 1.00 33.28 176 SER A N 1
ATOM 1404 C CA . SER A 1 176 ? 35.038 3.704 -2.836 1.00 33.28 176 SER A CA 1
ATOM 1405 C C . SER A 1 176 ? 33.919 4.724 -3.067 1.00 33.28 176 SER A C 1
ATOM 1407 O O . SER A 1 176 ? 32.970 4.495 -3.815 1.00 33.28 176 SER A O 1
ATOM 1409 N N . MET A 1 177 ? 34.048 5.852 -2.375 1.00 38.69 177 MET A N 1
ATOM 1410 C CA . MET A 1 177 ? 33.199 7.038 -2.440 1.00 38.69 177 MET A CA 1
ATOM 1411 C C . MET A 1 177 ? 32.815 7.379 -3.897 1.00 38.69 177 MET A C 1
ATOM 1413 O O . MET A 1 177 ? 33.689 7.626 -4.720 1.00 38.69 177 MET A O 1
ATOM 1417 N N . TYR A 1 178 ? 31.509 7.468 -4.166 1.00 35.97 178 TYR A N 1
ATOM 1418 C CA . TYR A 1 178 ? 30.863 7.894 -5.420 1.00 35.97 178 TYR A CA 1
ATOM 1419 C C . TYR A 1 178 ? 30.745 6.839 -6.541 1.00 35.97 178 TYR A C 1
ATOM 1421 O O . TYR A 1 178 ? 31.708 6.432 -7.175 1.00 35.97 178 TYR A O 1
ATOM 1429 N N . SER A 1 179 ? 29.481 6.519 -6.854 1.00 32.28 179 SER A N 1
ATOM 1430 C CA . SER A 1 179 ? 28.984 5.560 -7.857 1.00 32.28 179 SER A CA 1
ATOM 1431 C C . SER A 1 179 ? 29.240 4.081 -7.534 1.00 32.28 179 SER A C 1
ATOM 1433 O O . SER A 1 179 ? 30.358 3.657 -7.278 1.00 32.28 179 SER A O 1
ATOM 1435 N N . LEU A 1 180 ? 28.161 3.290 -7.508 1.00 35.41 180 LEU A N 1
ATOM 1436 C CA . LEU A 1 180 ? 28.194 1.845 -7.273 1.00 35.41 180 LEU A CA 1
ATOM 1437 C C . LEU A 1 180 ? 28.904 1.146 -8.442 1.00 35.41 180 LEU A C 1
ATOM 1439 O O . LEU A 1 180 ? 28.265 0.709 -9.392 1.00 35.41 180 LEU A O 1
ATOM 1443 N N . SER A 1 181 ? 30.225 1.033 -8.349 1.00 37.41 181 SER A N 1
ATOM 1444 C CA . SER A 1 181 ? 31.040 0.072 -9.097 1.00 37.41 181 SER A CA 1
ATOM 1445 C C . SER A 1 181 ? 31.760 -0.870 -8.126 1.00 37.41 181 SER A C 1
ATOM 1447 O O . SER A 1 181 ? 32.952 -1.130 -8.263 1.00 37.41 181 SER A O 1
ATOM 1449 N N . ALA A 1 182 ? 31.064 -1.315 -7.080 1.00 38.97 182 ALA A N 1
ATOM 1450 C CA . ALA A 1 182 ? 31.592 -2.317 -6.165 1.00 38.97 182 ALA A CA 1
ATOM 1451 C C . ALA A 1 182 ? 31.301 -3.715 -6.711 1.00 38.97 182 ALA A C 1
ATOM 1453 O O . ALA A 1 182 ? 30.233 -3.961 -7.281 1.00 38.97 182 ALA A O 1
ATOM 1454 N N . SER A 1 183 ? 32.262 -4.623 -6.555 1.00 50.44 183 SER A N 1
ATOM 1455 C CA . SER A 1 183 ? 32.088 -6.000 -6.989 1.00 50.44 183 SER A CA 1
ATOM 1456 C C . SER A 1 183 ? 30.999 -6.682 -6.150 1.00 50.44 183 SER A C 1
ATOM 1458 O O . SER A 1 183 ? 30.834 -6.445 -4.955 1.00 50.44 183 SER A O 1
ATOM 1460 N N . GLU A 1 184 ? 30.214 -7.531 -6.798 1.00 46.31 184 GLU A N 1
ATOM 1461 C CA . GLU A 1 184 ? 28.967 -8.143 -6.315 1.00 46.31 184 GLU A CA 1
ATOM 1462 C C . GLU A 1 184 ? 29.062 -8.813 -4.925 1.00 46.31 184 GLU A C 1
ATOM 1464 O O . GLU A 1 184 ? 28.099 -8.861 -4.158 1.00 46.31 184 GLU A O 1
ATOM 1469 N N . LYS A 1 185 ? 30.257 -9.290 -4.568 1.00 42.31 185 LYS A N 1
ATOM 1470 C CA . LYS A 1 185 ? 30.550 -10.007 -3.320 1.00 42.31 185 LYS A CA 1
ATOM 1471 C C . LYS A 1 185 ? 30.731 -9.076 -2.112 1.00 42.31 185 LYS A C 1
ATOM 1473 O O . LYS A 1 185 ? 30.471 -9.472 -0.977 1.00 42.31 185 LYS A O 1
ATOM 1478 N N . GLU A 1 186 ? 31.152 -7.843 -2.366 1.00 43.12 186 GLU A N 1
ATOM 1479 C CA . GLU A 1 186 ? 31.508 -6.819 -1.379 1.00 43.12 186 GLU A CA 1
ATOM 1480 C C . GLU A 1 186 ? 30.277 -6.065 -0.850 1.00 43.12 186 GLU A C 1
ATOM 1482 O O . GLU A 1 186 ? 30.175 -5.816 0.355 1.00 43.12 186 GLU A O 1
ATOM 1487 N N . LEU A 1 187 ? 29.285 -5.817 -1.719 1.00 44.88 187 LEU A N 1
ATOM 1488 C CA . LEU A 1 187 ? 27.955 -5.319 -1.331 1.00 44.88 187 LEU A CA 1
ATOM 1489 C C . LEU A 1 187 ? 27.217 -6.308 -0.417 1.00 44.88 187 LEU A C 1
ATOM 1491 O O . LEU A 1 187 ? 26.532 -5.894 0.519 1.00 44.88 187 LEU A O 1
ATOM 1495 N N . MET A 1 188 ? 27.369 -7.613 -0.673 1.00 40.00 188 MET A N 1
ATOM 1496 C CA . MET A 1 188 ? 26.705 -8.671 0.096 1.00 40.00 188 MET A CA 1
ATOM 1497 C C . MET A 1 188 ? 27.213 -8.797 1.533 1.00 40.00 188 MET A C 1
ATOM 1499 O O . MET A 1 188 ? 26.422 -9.088 2.426 1.00 40.00 188 MET A O 1
ATOM 1503 N N . GLN A 1 189 ? 28.510 -8.592 1.780 1.00 42.12 189 GLN A N 1
ATOM 1504 C CA . GLN A 1 189 ? 29.052 -8.670 3.142 1.00 42.12 189 GLN A CA 1
ATOM 1505 C C . GLN A 1 189 ? 28.690 -7.450 3.990 1.00 42.12 189 GLN A C 1
ATOM 1507 O O . GLN A 1 189 ? 28.659 -7.542 5.217 1.00 42.12 189 GLN A O 1
ATOM 1512 N N . ALA A 1 190 ? 28.411 -6.318 3.344 1.00 39.84 190 ALA A N 1
ATOM 1513 C CA . ALA A 1 190 ? 28.256 -5.047 4.022 1.00 39.84 190 ALA A CA 1
ATOM 1514 C C . ALA A 1 190 ? 26.831 -4.721 4.483 1.00 39.84 190 ALA A C 1
ATOM 1516 O O . ALA A 1 190 ? 26.661 -3.967 5.434 1.00 39.84 190 ALA A O 1
ATOM 1517 N N . LEU A 1 191 ? 25.802 -5.286 3.849 1.00 39.91 191 LEU A N 1
ATOM 1518 C CA . LEU A 1 191 ? 24.417 -4.824 3.989 1.00 39.91 191 LEU A CA 1
ATOM 1519 C C . LEU A 1 191 ? 23.492 -5.891 4.589 1.00 39.91 191 LEU A C 1
ATOM 1521 O O . LEU A 1 191 ? 22.516 -6.305 3.972 1.00 39.91 191 LEU A O 1
ATOM 1525 N N . THR A 1 192 ? 23.758 -6.317 5.823 1.00 39.56 192 THR A N 1
ATOM 1526 C CA . THR A 1 192 ? 22.768 -7.042 6.640 1.00 39.56 192 THR A CA 1
ATOM 1527 C C . THR A 1 192 ? 21.957 -6.047 7.469 1.00 39.56 192 THR A C 1
ATOM 1529 O O . THR A 1 192 ? 22.215 -5.874 8.656 1.00 39.56 192 THR A O 1
ATOM 1532 N N . ARG A 1 193 ? 20.995 -5.361 6.839 1.00 40.56 193 ARG A N 1
ATOM 1533 C CA . ARG A 1 193 ? 19.953 -4.569 7.526 1.00 40.56 193 ARG A CA 1
ATOM 1534 C C . ARG A 1 193 ? 18.645 -5.359 7.526 1.00 40.56 193 ARG A C 1
ATOM 1536 O O . ARG A 1 193 ? 18.448 -6.169 6.633 1.00 40.56 193 ARG A O 1
ATOM 1543 N N . GLN A 1 194 ? 17.753 -5.086 8.481 1.00 38.81 194 GLN A N 1
ATOM 1544 C CA . GLN A 1 194 ? 16.420 -5.690 8.707 1.00 38.81 194 GLN A CA 1
ATOM 1545 C C . GLN A 1 194 ? 15.391 -5.549 7.550 1.00 38.81 194 GLN A C 1
ATOM 1547 O O . GLN A 1 194 ? 14.186 -5.471 7.759 1.00 38.81 194 GLN A O 1
ATOM 1552 N N . SER A 1 195 ? 15.835 -5.502 6.301 1.00 39.91 195 SER A N 1
ATOM 1553 C CA . SER A 1 195 ? 15.070 -5.986 5.158 1.00 39.91 195 SER A CA 1
ATOM 1554 C C . SER A 1 195 ? 15.873 -7.167 4.637 1.00 39.91 195 SER A C 1
ATOM 1556 O O . SER A 1 195 ? 17.004 -6.958 4.215 1.00 39.91 195 SER A O 1
ATOM 1558 N N . ASP A 1 196 ? 15.337 -8.389 4.670 1.00 43.06 196 ASP A N 1
ATOM 1559 C CA . ASP A 1 196 ? 16.067 -9.630 4.325 1.00 43.06 196 ASP A CA 1
ATOM 1560 C C . ASP A 1 196 ? 16.650 -9.675 2.885 1.00 43.06 196 ASP A C 1
ATOM 1562 O O . ASP A 1 196 ? 17.143 -10.709 2.431 1.00 43.06 196 ASP A O 1
ATOM 1566 N N . TYR A 1 197 ? 16.572 -8.576 2.130 1.00 48.97 197 TYR A N 1
ATOM 1567 C CA . TYR A 1 197 ? 17.042 -8.426 0.763 1.00 48.97 197 TYR A CA 1
ATOM 1568 C C . TYR A 1 197 ? 17.364 -6.957 0.425 1.00 48.97 197 TYR A C 1
ATOM 1570 O O . TYR A 1 197 ? 16.622 -6.030 0.757 1.00 48.97 197 TYR A O 1
ATOM 1578 N N . VAL A 1 198 ? 18.459 -6.742 -0.308 1.00 55.84 198 VAL A N 1
ATOM 1579 C CA . VAL A 1 198 ? 18.791 -5.450 -0.934 1.00 55.84 198 VAL A CA 1
ATOM 1580 C C . VAL A 1 198 ? 17.837 -5.216 -2.102 1.00 55.84 198 VAL A C 1
ATOM 1582 O O . VAL A 1 198 ? 17.495 -6.160 -2.805 1.00 55.84 198 VAL A O 1
ATOM 1585 N N . THR A 1 199 ? 17.406 -3.979 -2.350 1.00 66.62 199 THR A N 1
ATOM 1586 C CA . THR A 1 199 ? 16.655 -3.646 -3.569 1.00 66.62 199 THR A CA 1
ATOM 1587 C C . THR A 1 199 ? 17.481 -2.787 -4.511 1.00 66.62 199 THR A C 1
ATOM 1589 O O . THR A 1 199 ? 18.110 -1.833 -4.059 1.00 66.62 199 THR A O 1
ATOM 1592 N N . VAL A 1 200 ? 17.407 -3.067 -5.809 1.00 72.44 200 VAL A N 1
ATOM 1593 C CA . VAL A 1 200 ? 18.039 -2.279 -6.874 1.00 72.44 200 VAL A CA 1
ATOM 1594 C C . VAL A 1 200 ? 16.982 -1.733 -7.824 1.00 72.44 200 VAL A C 1
ATOM 1596 O O . VAL A 1 200 ? 15.965 -2.385 -8.068 1.00 72.44 200 VAL A O 1
ATOM 1599 N N . ASP A 1 201 ? 17.209 -0.540 -8.364 1.00 77.00 201 ASP A N 1
ATOM 1600 C CA . ASP A 1 201 ? 16.378 -0.017 -9.445 1.00 77.00 201 ASP A CA 1
ATOM 1601 C C . ASP A 1 201 ? 16.859 -0.620 -10.765 1.00 77.00 201 ASP A C 1
ATOM 1603 O O . ASP A 1 201 ? 17.992 -0.395 -11.190 1.00 77.00 201 ASP A O 1
ATOM 1607 N N . ALA A 1 202 ? 15.997 -1.404 -11.406 1.00 80.31 202 ALA A N 1
ATOM 1608 C CA . ALA A 1 202 ? 16.321 -2.097 -12.645 1.00 80.31 202 ALA A CA 1
ATOM 1609 C C . ALA A 1 202 ? 15.155 -2.046 -13.637 1.00 80.31 202 ALA A C 1
ATOM 1611 O O . ALA A 1 202 ? 14.006 -1.784 -13.280 1.00 80.31 202 ALA A O 1
ATOM 1612 N N . ILE A 1 203 ? 15.463 -2.271 -14.910 1.00 84.00 203 ILE A N 1
ATOM 1613 C CA . ILE A 1 203 ? 14.517 -2.212 -16.023 1.00 84.00 203 ILE A CA 1
ATOM 1614 C C . ILE A 1 203 ? 14.173 -3.644 -16.454 1.00 84.00 203 ILE A C 1
ATOM 1616 O O . ILE A 1 203 ? 15.077 -4.386 -16.842 1.00 84.00 203 ILE A O 1
ATOM 1620 N N . PRO A 1 204 ? 12.897 -4.068 -16.446 1.00 86.69 204 PRO A N 1
ATOM 1621 C CA . PRO A 1 204 ? 12.525 -5.395 -16.924 1.00 86.69 204 PRO A CA 1
ATOM 1622 C C . PRO A 1 204 ? 12.957 -5.612 -18.381 1.00 86.69 204 PRO A C 1
ATOM 1624 O O . PRO A 1 204 ? 12.754 -4.736 -19.225 1.00 86.69 204 PRO A O 1
ATOM 1627 N N . ASN A 1 205 ? 13.494 -6.794 -18.700 1.00 85.88 205 ASN A N 1
ATOM 1628 C CA . ASN A 1 205 ? 14.052 -7.124 -20.020 1.00 85.88 205 ASN A CA 1
ATOM 1629 C C . ASN A 1 205 ? 13.086 -6.870 -21.186 1.00 85.88 205 ASN A C 1
ATOM 1631 O O . ASN A 1 205 ? 13.526 -6.534 -22.281 1.00 85.88 205 ASN A O 1
ATOM 1635 N N . ARG A 1 206 ? 11.771 -6.946 -20.948 1.00 86.88 206 ARG A N 1
ATOM 1636 C CA . ARG A 1 206 ? 10.737 -6.585 -21.932 1.00 86.88 206 ARG A CA 1
ATOM 1637 C C . ARG A 1 206 ? 10.912 -5.171 -22.508 1.00 86.88 206 ARG A C 1
ATOM 1639 O O . ARG A 1 206 ? 10.521 -4.931 -23.645 1.00 86.88 206 ARG A O 1
ATOM 1646 N N . PHE A 1 207 ? 11.487 -4.242 -21.746 1.00 86.19 207 PHE A N 1
ATOM 1647 C CA . PHE A 1 207 ? 11.717 -2.860 -22.170 1.00 86.19 207 PHE A CA 1
ATOM 1648 C C . PHE A 1 207 ? 13.122 -2.623 -22.744 1.00 86.19 207 PHE A C 1
ATOM 1650 O O . PHE A 1 207 ? 13.404 -1.513 -23.191 1.00 86.19 207 PHE A O 1
ATOM 1657 N N . ARG A 1 208 ? 14.002 -3.633 -22.770 1.00 84.94 208 ARG A N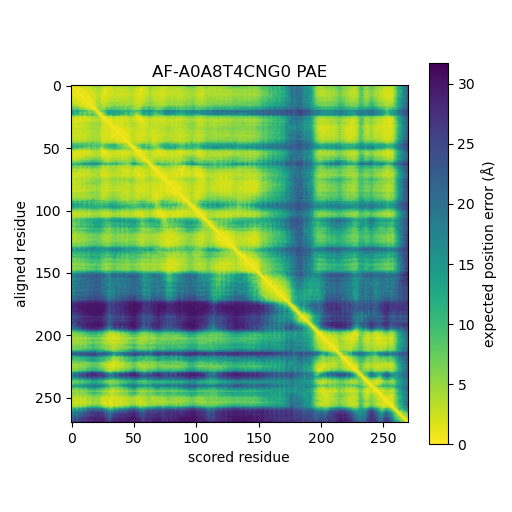 1
ATOM 1658 C CA . ARG A 1 208 ? 15.414 -3.495 -23.165 1.00 84.94 208 ARG A CA 1
ATOM 1659 C C . ARG A 1 208 ? 15.592 -2.904 -24.557 1.00 84.94 208 ARG A C 1
ATOM 1661 O O . ARG A 1 208 ? 16.260 -1.882 -24.700 1.00 84.94 208 ARG A O 1
ATOM 1668 N N . ASP A 1 209 ? 14.957 -3.492 -25.565 1.00 84.75 209 ASP A N 1
ATOM 1669 C CA . ASP A 1 209 ? 15.069 -3.026 -26.955 1.00 84.75 209 ASP A CA 1
ATOM 1670 C C . ASP A 1 209 ? 14.548 -1.598 -27.129 1.00 84.75 209 ASP A C 1
ATOM 1672 O O . ASP A 1 209 ? 15.040 -0.835 -27.956 1.00 84.75 209 ASP A O 1
ATOM 1676 N N . TRP A 1 210 ? 13.531 -1.229 -26.353 1.00 83.81 210 TRP A N 1
ATOM 1677 C CA . TRP A 1 210 ? 12.935 0.098 -26.404 1.00 83.81 210 TRP A CA 1
ATOM 1678 C C . TRP A 1 210 ? 13.832 1.147 -25.737 1.00 83.81 210 TRP A C 1
ATOM 1680 O O . TRP A 1 210 ? 14.058 2.214 -26.304 1.00 83.81 210 TRP A O 1
ATOM 1690 N N . VAL A 1 211 ? 14.392 0.828 -24.565 1.00 84.00 211 VAL A N 1
ATOM 1691 C CA . VAL A 1 211 ? 15.280 1.717 -23.800 1.00 84.00 211 VAL A CA 1
ATOM 1692 C C . VAL A 1 211 ? 16.619 1.926 -24.510 1.00 84.00 211 VAL A C 1
ATOM 1694 O O . VAL A 1 211 ? 17.094 3.058 -24.576 1.00 84.00 211 VAL A O 1
ATOM 1697 N N . THR A 1 212 ? 17.203 0.866 -25.074 1.00 79.81 212 THR A N 1
ATOM 1698 C CA . THR A 1 212 ? 18.496 0.921 -25.787 1.00 79.81 212 THR A CA 1
ATOM 1699 C C . THR A 1 212 ? 18.419 1.738 -27.078 1.00 79.81 212 THR A C 1
ATOM 1701 O O . THR A 1 212 ? 19.339 2.486 -27.388 1.00 79.81 212 THR A O 1
ATOM 1704 N N . LYS A 1 213 ? 17.290 1.688 -27.799 1.00 81.44 213 LYS A N 1
ATOM 1705 C CA . LYS A 1 213 ? 17.056 2.517 -28.998 1.00 81.44 213 LYS A CA 1
ATOM 1706 C C . LYS A 1 213 ? 16.787 3.994 -28.682 1.00 81.44 213 LYS A C 1
ATOM 1708 O O . LYS A 1 213 ? 16.839 4.830 -29.581 1.00 81.44 213 LYS A O 1
ATOM 1713 N N . MET A 1 214 ? 16.482 4.341 -27.430 1.00 74.12 214 MET A N 1
ATOM 1714 C CA . MET A 1 214 ? 16.254 5.723 -27.002 1.00 74.12 214 MET A CA 1
ATOM 1715 C C . MET A 1 214 ? 17.568 6.384 -26.569 1.00 74.12 214 MET A C 1
ATOM 1717 O O . MET A 1 214 ? 17.845 6.483 -25.374 1.00 74.12 214 MET A O 1
ATOM 1721 N N . SER A 1 215 ? 18.370 6.871 -27.518 1.00 59.16 215 SER A N 1
ATOM 1722 C CA . SER A 1 215 ? 19.653 7.547 -27.248 1.00 59.16 215 SER A CA 1
ATOM 1723 C C . SER A 1 215 ? 19.518 8.863 -26.459 1.00 59.16 215 SER A C 1
ATOM 1725 O O . SER A 1 215 ? 20.363 9.152 -25.622 1.00 59.16 215 SER A O 1
ATOM 1727 N N . ASP A 1 216 ? 18.426 9.621 -26.628 1.00 61.38 216 ASP A N 1
ATOM 1728 C CA . ASP A 1 216 ? 18.419 11.050 -26.248 1.00 61.38 216 ASP A CA 1
ATOM 1729 C C . ASP A 1 216 ? 17.635 11.449 -24.984 1.00 61.38 216 ASP A C 1
ATOM 1731 O O . ASP A 1 216 ? 17.576 12.630 -24.640 1.00 61.38 216 ASP A O 1
ATOM 1735 N N . LYS A 1 217 ? 16.971 10.528 -24.268 1.00 65.50 217 LYS A N 1
ATOM 1736 C CA . LYS A 1 217 ? 16.057 10.923 -23.168 1.00 65.50 217 LYS A CA 1
ATOM 1737 C C . LYS A 1 217 ? 16.216 10.072 -21.912 1.00 65.50 217 LYS A C 1
ATOM 1739 O O . LYS A 1 217 ? 15.392 9.203 -21.637 1.00 65.50 217 LYS A O 1
ATOM 1744 N N . ARG A 1 218 ? 17.225 10.398 -21.093 1.00 66.88 218 ARG A N 1
ATOM 1745 C CA . ARG A 1 218 ? 17.500 9.774 -19.777 1.00 66.88 218 ARG A CA 1
ATOM 1746 C C . ARG A 1 218 ? 16.255 9.675 -18.879 1.00 66.88 218 ARG A C 1
ATOM 1748 O O . ARG A 1 218 ? 16.031 8.644 -18.257 1.00 66.88 218 ARG A O 1
ATOM 1755 N N . TRP A 1 219 ? 15.397 10.698 -18.881 1.00 64.56 219 TRP A N 1
ATOM 1756 C CA . TRP A 1 219 ? 14.143 10.709 -18.112 1.00 64.56 219 TRP A CA 1
ATOM 1757 C C . TRP A 1 219 ? 13.102 9.692 -18.609 1.00 64.56 219 TRP A C 1
ATOM 1759 O O . TRP A 1 219 ? 12.355 9.144 -17.807 1.00 64.56 219 TRP A O 1
ATOM 1769 N N . ARG A 1 220 ? 13.066 9.382 -19.915 1.00 69.94 220 ARG A N 1
ATOM 1770 C CA . ARG A 1 220 ? 12.171 8.344 -20.459 1.00 69.94 220 ARG A CA 1
ATOM 1771 C C . ARG A 1 220 ? 12.631 6.946 -20.071 1.00 69.94 220 ARG A C 1
ATOM 1773 O O . ARG A 1 220 ? 11.789 6.096 -19.811 1.00 69.94 220 ARG A O 1
ATOM 1780 N N . ARG A 1 221 ? 13.950 6.735 -19.986 1.00 76.25 221 ARG A N 1
ATOM 1781 C CA . ARG A 1 221 ? 14.541 5.475 -19.509 1.00 76.25 221 ARG A CA 1
ATOM 1782 C C . ARG A 1 221 ? 14.181 5.221 -18.039 1.00 76.25 221 ARG A C 1
ATOM 1784 O O . ARG A 1 221 ? 13.796 4.110 -17.696 1.00 76.25 221 ARG A O 1
ATOM 1791 N N . ALA A 1 222 ? 14.208 6.267 -17.205 1.00 76.00 222 ALA A N 1
ATOM 1792 C CA . ALA A 1 222 ? 13.780 6.195 -15.803 1.00 76.00 222 ALA A CA 1
ATOM 1793 C C . ALA A 1 222 ? 12.292 5.823 -15.641 1.00 76.00 222 ALA A C 1
ATOM 1795 O O . ALA A 1 222 ? 11.919 5.190 -14.664 1.00 76.00 222 ALA A O 1
ATOM 1796 N N . GLY A 1 223 ? 11.444 6.136 -16.626 1.00 82.00 223 GLY A N 1
ATOM 1797 C CA . GLY A 1 223 ? 10.041 5.707 -16.642 1.00 82.00 223 GLY A CA 1
ATOM 1798 C C . GLY A 1 223 ? 9.842 4.182 -16.636 1.00 82.00 223 GLY A C 1
ATOM 1799 O O . GLY A 1 223 ? 8.797 3.696 -16.205 1.00 82.00 223 GLY A O 1
ATOM 1800 N N . CYS A 1 224 ? 10.842 3.424 -17.095 1.00 84.88 224 CYS A N 1
ATOM 1801 C CA . CYS A 1 224 ? 10.811 1.962 -17.172 1.00 84.88 224 CYS A CA 1
ATOM 1802 C C . CYS A 1 224 ? 11.538 1.266 -16.013 1.00 84.88 224 CYS A C 1
ATOM 1804 O O . CYS A 1 224 ? 11.612 0.036 -16.016 1.00 84.88 224 CYS A O 1
ATOM 1806 N N . SER A 1 225 ? 12.088 2.009 -15.048 1.00 83.06 225 SER A N 1
ATOM 1807 C CA . SER A 1 225 ? 12.726 1.400 -13.882 1.00 83.06 225 SER A CA 1
ATOM 1808 C C . SER A 1 225 ? 11.692 0.995 -12.835 1.00 83.06 225 SER A C 1
ATOM 1810 O O . SER A 1 225 ? 10.637 1.616 -12.679 1.00 83.06 225 SER A O 1
ATOM 1812 N N . VAL A 1 226 ? 12.005 -0.077 -12.118 1.00 82.88 226 VAL A N 1
ATOM 1813 C CA . VAL A 1 226 ? 11.233 -0.603 -10.997 1.00 82.88 226 VAL A CA 1
ATOM 1814 C C . VAL A 1 226 ? 12.190 -1.111 -9.929 1.00 82.88 226 VAL A C 1
ATOM 1816 O O . VAL A 1 226 ? 13.263 -1.637 -10.229 1.00 82.88 226 VAL A O 1
ATOM 1819 N N . ARG A 1 227 ? 11.782 -0.972 -8.668 1.00 77.81 227 ARG A N 1
ATOM 1820 C CA . ARG A 1 227 ? 12.543 -1.474 -7.529 1.00 77.81 227 ARG A CA 1
ATOM 1821 C C . ARG A 1 227 ? 12.410 -2.993 -7.440 1.00 77.81 227 ARG A C 1
ATOM 1823 O O . ARG A 1 227 ? 11.319 -3.508 -7.172 1.00 77.81 227 ARG A O 1
ATOM 1830 N N . ILE A 1 228 ? 13.520 -3.701 -7.625 1.00 72.62 228 ILE A N 1
ATOM 1831 C CA . ILE A 1 228 ? 13.590 -5.162 -7.597 1.00 72.62 228 ILE A CA 1
ATOM 1832 C C . ILE A 1 228 ? 14.391 -5.627 -6.372 1.00 72.62 228 ILE A C 1
ATOM 1834 O O . ILE A 1 228 ? 15.532 -5.205 -6.199 1.00 72.62 228 ILE A O 1
ATOM 1838 N N . PRO A 1 229 ? 13.818 -6.487 -5.513 1.00 67.2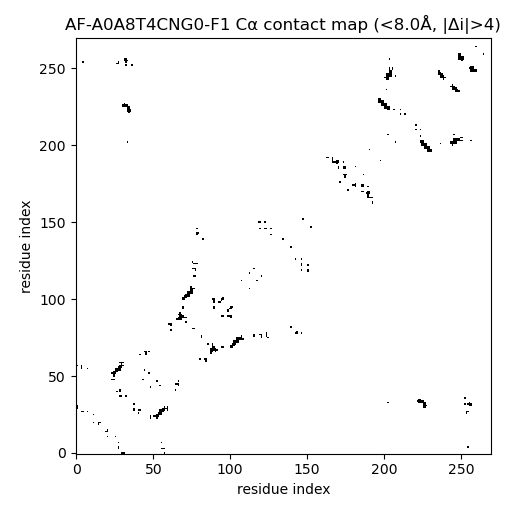5 229 PRO A N 1
ATOM 1839 C CA . PRO A 1 229 ? 14.561 -7.186 -4.474 1.00 67.25 229 PRO A CA 1
ATOM 1840 C C . PRO A 1 229 ? 15.569 -8.168 -5.082 1.00 67.25 229 PRO A C 1
ATOM 1842 O O . PRO A 1 229 ? 15.221 -9.020 -5.896 1.00 67.25 229 PRO A 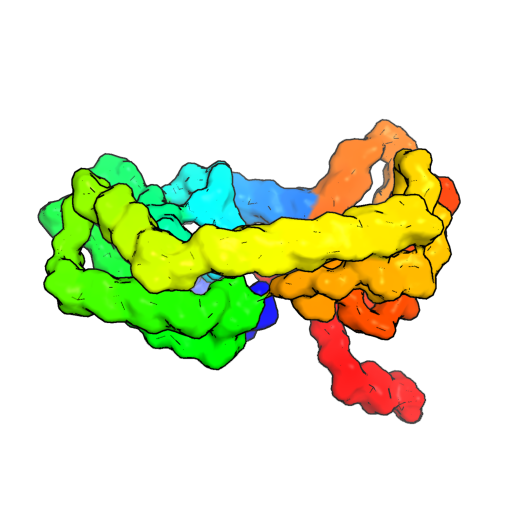O 1
ATOM 1845 N N . VAL A 1 230 ? 16.823 -8.055 -4.660 1.00 62.91 230 VAL A N 1
ATOM 1846 C CA . VAL A 1 230 ? 17.944 -8.915 -5.039 1.00 62.91 230 VAL A CA 1
ATOM 1847 C C . VAL A 1 230 ? 17.908 -10.162 -4.152 1.00 62.91 230 VAL A C 1
ATOM 1849 O O . VAL A 1 230 ? 18.588 -10.258 -3.132 1.00 62.91 230 VAL A O 1
ATOM 1852 N N . PHE A 1 231 ? 17.052 -11.122 -4.502 1.00 55.47 231 PHE A N 1
ATOM 1853 C CA . PHE A 1 231 ? 16.960 -12.406 -3.803 1.00 55.47 231 PHE A CA 1
ATOM 1854 C C . PHE A 1 231 ? 18.077 -13.351 -4.254 1.00 55.47 231 PHE A C 1
ATOM 1856 O O . PHE A 1 231 ? 17.841 -14.165 -5.131 1.00 55.47 231 PHE A O 1
ATOM 1863 N N . LYS A 1 232 ? 19.276 -13.254 -3.664 1.00 42.69 232 LYS A N 1
ATOM 1864 C CA . LYS A 1 232 ? 20.389 -14.241 -3.709 1.00 42.69 232 LYS A CA 1
ATOM 1865 C C . LYS A 1 232 ? 20.824 -14.859 -5.066 1.00 42.69 232 LYS A C 1
ATOM 1867 O O . LYS A 1 232 ? 21.790 -15.609 -5.046 1.00 42.69 232 LYS A O 1
ATOM 1872 N N . ASP A 1 233 ? 20.221 -14.523 -6.206 1.00 45.19 233 ASP A N 1
ATOM 1873 C CA . ASP A 1 233 ? 20.627 -14.909 -7.562 1.00 45.19 233 ASP A CA 1
ATOM 1874 C C . ASP A 1 233 ? 20.712 -13.666 -8.449 1.00 45.19 233 ASP A C 1
ATOM 1876 O O . ASP A 1 233 ? 19.743 -13.217 -9.069 1.00 45.19 233 ASP A O 1
ATOM 1880 N N . TYR A 1 234 ? 21.926 -13.135 -8.536 1.00 49.34 234 TYR A N 1
ATOM 1881 C CA . TYR A 1 234 ? 22.301 -12.064 -9.454 1.00 49.34 234 TYR A CA 1
ATOM 1882 C C . TYR A 1 234 ? 22.208 -12.458 -10.934 1.00 49.34 234 TYR A C 1
ATOM 1884 O O . TYR A 1 234 ? 22.241 -11.590 -11.796 1.00 49.34 234 TYR A O 1
ATOM 1892 N N . ASN A 1 235 ? 21.982 -13.740 -11.246 1.00 52.94 235 ASN A N 1
ATOM 1893 C CA . ASN A 1 235 ? 21.842 -14.245 -12.618 1.00 52.94 235 ASN A CA 1
ATOM 1894 C C . ASN A 1 235 ? 20.660 -13.635 -13.393 1.00 52.94 235 ASN A C 1
ATOM 1896 O O . ASN A 1 235 ? 20.529 -13.862 -14.595 1.00 52.94 235 ASN A O 1
ATOM 1900 N N . CYS A 1 236 ? 19.779 -12.891 -12.721 1.00 64.06 236 CYS A N 1
ATOM 1901 C CA . CYS A 1 236 ? 18.703 -12.156 -13.369 1.00 64.06 236 CYS A CA 1
ATOM 1902 C C . CYS A 1 236 ? 19.049 -10.694 -13.677 1.00 64.06 236 CYS A C 1
ATOM 1904 O O . CYS A 1 236 ? 18.254 -10.059 -14.360 1.00 64.06 236 CYS A O 1
ATOM 1906 N N . LEU A 1 237 ? 20.175 -10.148 -13.206 1.00 70.75 237 LEU A N 1
ATOM 1907 C CA . LEU A 1 237 ? 20.559 -8.755 -13.431 1.00 70.75 237 LEU A CA 1
ATOM 1908 C C . LEU A 1 237 ? 21.664 -8.657 -14.484 1.00 70.75 237 LEU A C 1
ATOM 1910 O O . LEU A 1 237 ? 22.599 -9.447 -14.499 1.00 70.75 237 LEU A O 1
ATOM 1914 N N . ASP A 1 238 ? 21.548 -7.670 -15.362 1.00 72.56 238 ASP A N 1
ATOM 1915 C CA . ASP A 1 238 ? 22.512 -7.403 -16.424 1.00 72.56 238 ASP A CA 1
ATOM 1916 C C . ASP A 1 238 ? 22.878 -5.917 -16.426 1.00 72.56 238 ASP A C 1
ATOM 1918 O O . ASP A 1 238 ? 22.006 -5.046 -16.532 1.00 72.56 238 ASP A O 1
ATOM 1922 N N . PHE A 1 239 ? 24.169 -5.640 -16.274 1.00 74.12 239 PHE A N 1
ATOM 1923 C CA . PHE A 1 239 ? 24.722 -4.300 -16.138 1.00 74.12 239 PHE A CA 1
ATOM 1924 C C . PHE A 1 239 ? 25.355 -3.873 -17.457 1.00 74.12 239 PHE A C 1
ATOM 1926 O O . PHE A 1 239 ? 26.242 -4.535 -17.987 1.00 74.12 239 PHE A O 1
ATOM 1933 N N . THR A 1 240 ? 24.919 -2.732 -17.975 1.00 72.00 240 THR A N 1
ATOM 1934 C CA . THR A 1 240 ? 25.490 -2.155 -19.198 1.00 72.00 240 THR A CA 1
ATOM 1935 C C . THR A 1 240 ? 26.601 -1.158 -18.887 1.00 72.00 240 THR A C 1
ATOM 1937 O O . THR A 1 240 ? 26.587 -0.518 -17.836 1.00 72.00 240 THR A O 1
ATOM 1940 N N . GLU A 1 241 ? 27.514 -0.948 -19.840 1.00 63.03 241 GLU A N 1
ATOM 1941 C CA . GLU A 1 241 ? 28.572 0.076 -19.753 1.00 63.03 241 GLU A CA 1
ATOM 1942 C C . GLU A 1 241 ? 28.012 1.505 -19.590 1.00 63.03 241 GLU A C 1
ATOM 1944 O O . GLU A 1 241 ? 28.669 2.376 -19.028 1.00 63.03 241 GLU A O 1
ATOM 1949 N N . GLU A 1 242 ? 26.761 1.743 -20.007 1.00 66.81 242 GLU A N 1
ATOM 1950 C CA . GLU A 1 242 ? 26.040 3.011 -19.813 1.00 66.81 242 GLU A CA 1
ATOM 1951 C C . GLU A 1 242 ? 25.452 3.184 -18.393 1.00 66.81 242 GLU A C 1
ATOM 1953 O O . GLU A 1 242 ? 24.767 4.174 -18.119 1.00 66.81 242 GLU A O 1
ATOM 1958 N N . GLY A 1 243 ? 25.666 2.221 -17.489 1.00 68.25 243 GLY A N 1
ATOM 1959 C CA . GLY A 1 243 ? 25.142 2.241 -16.121 1.00 68.25 243 GLY A CA 1
ATOM 1960 C C . GLY A 1 243 ? 23.651 1.901 -16.003 1.00 68.25 243 GLY A C 1
ATOM 1961 O O . GLY A 1 243 ? 23.047 2.162 -14.962 1.00 68.25 243 GLY A O 1
ATOM 1962 N N . LEU A 1 244 ? 23.027 1.341 -17.050 1.00 74.19 244 LEU A N 1
ATOM 1963 C CA . LEU A 1 244 ? 21.671 0.786 -16.961 1.00 74.19 244 LEU A CA 1
ATOM 1964 C C . LEU A 1 244 ? 21.723 -0.633 -16.397 1.00 74.19 244 LEU A C 1
ATOM 1966 O O . LEU A 1 244 ? 22.534 -1.444 -16.847 1.00 74.19 244 LEU A O 1
ATOM 1970 N N . VAL A 1 245 ? 20.804 -0.923 -15.477 1.00 77.31 245 VAL A N 1
ATOM 1971 C CA . VAL A 1 245 ? 20.594 -2.255 -14.904 1.00 77.31 245 VAL A CA 1
ATOM 1972 C C . VAL A 1 245 ? 19.320 -2.840 -15.497 1.00 77.31 245 VAL A C 1
ATOM 1974 O O . VAL A 1 245 ? 18.239 -2.264 -15.352 1.00 77.31 245 VAL A O 1
ATOM 1977 N N . PHE A 1 246 ? 19.430 -3.980 -16.164 1.00 79.56 246 PHE A N 1
ATOM 1978 C CA . PHE A 1 246 ? 18.298 -4.734 -16.683 1.00 79.56 246 PHE A CA 1
ATOM 1979 C C . PHE A 1 246 ? 18.025 -5.962 -15.824 1.00 79.56 246 PHE A C 1
ATOM 1981 O O . PHE A 1 246 ? 18.947 -6.546 -15.272 1.00 79.56 246 PHE A O 1
ATOM 1988 N N . ALA A 1 247 ? 16.759 -6.363 -15.730 1.00 80.12 247 ALA A N 1
ATOM 1989 C CA . ALA A 1 247 ? 16.336 -7.521 -14.958 1.00 80.12 247 ALA A CA 1
ATOM 1990 C C . ALA A 1 247 ? 15.542 -8.519 -15.815 1.00 80.12 247 ALA A C 1
ATOM 1992 O O . ALA A 1 247 ? 14.540 -8.166 -16.446 1.00 80.12 247 ALA A O 1
ATOM 1993 N N . ALA A 1 248 ? 15.945 -9.787 -15.797 1.00 81.56 248 ALA A N 1
ATOM 1994 C CA . ALA A 1 248 ? 15.271 -10.927 -16.412 1.00 81.56 248 ALA A CA 1
ATOM 1995 C C . ALA A 1 248 ? 14.057 -11.373 -15.584 1.00 81.56 248 ALA A C 1
ATOM 1997 O O . ALA A 1 248 ? 13.976 -12.501 -15.106 1.00 81.56 248 ALA A O 1
ATOM 1998 N N . VAL A 1 249 ? 13.105 -10.459 -15.408 1.00 80.00 249 VAL A N 1
ATOM 1999 C CA . VAL A 1 249 ? 11.862 -10.678 -14.663 1.00 80.00 249 VAL A CA 1
ATOM 2000 C C . VAL A 1 249 ? 10.650 -10.534 -15.574 1.00 80.00 249 VAL A C 1
ATOM 2002 O O . VAL A 1 249 ? 10.662 -9.761 -16.538 1.00 80.00 249 VAL A O 1
ATOM 2005 N N . ALA A 1 250 ? 9.578 -11.261 -15.256 1.00 83.94 250 ALA A N 1
ATOM 2006 C CA . ALA A 1 250 ? 8.297 -11.065 -15.919 1.00 83.94 250 ALA A CA 1
ATOM 2007 C C . ALA A 1 250 ? 7.704 -9.710 -15.505 1.00 83.94 250 ALA A C 1
ATOM 2009 O O . ALA A 1 250 ? 7.837 -9.291 -14.355 1.00 83.94 250 ALA A O 1
ATOM 2010 N N . TYR A 1 251 ? 7.030 -9.030 -16.431 1.00 88.25 251 TYR A N 1
ATOM 2011 C CA . TYR A 1 251 ? 6.351 -7.769 -16.146 1.00 88.25 251 TYR A CA 1
ATOM 2012 C C . TYR A 1 251 ? 4.971 -7.717 -16.796 1.00 88.25 251 TYR A C 1
ATOM 2014 O O . TYR A 1 251 ? 4.831 -7.944 -18.003 1.00 88.25 251 TYR A O 1
ATOM 2022 N N . ASP A 1 252 ? 3.983 -7.362 -15.983 1.00 90.00 252 ASP A N 1
ATOM 2023 C CA . ASP A 1 252 ? 2.585 -7.185 -16.352 1.00 90.00 252 ASP A CA 1
ATOM 2024 C C . ASP A 1 252 ? 2.110 -5.795 -15.889 1.00 90.00 252 ASP A C 1
ATOM 2026 O O . ASP A 1 252 ? 2.433 -5.364 -14.786 1.00 90.00 252 ASP A O 1
ATOM 2030 N N . SER A 1 253 ? 1.363 -5.061 -16.714 1.00 89.00 253 SER A N 1
ATOM 2031 C CA . SER A 1 253 ? 0.925 -3.694 -16.378 1.00 89.00 253 SER A CA 1
ATOM 2032 C C . SER A 1 253 ? -0.176 -3.641 -15.306 1.00 89.00 253 SER A C 1
ATOM 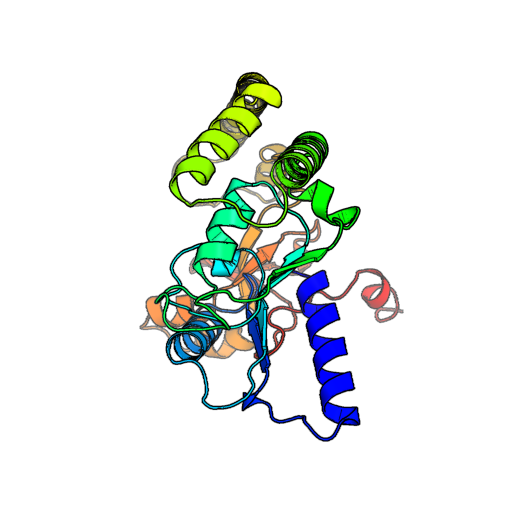2034 O O . SER A 1 253 ? -0.412 -2.590 -14.705 1.00 89.00 253 SER A O 1
ATOM 2036 N N . ASP A 1 254 ? -0.849 -4.760 -15.029 1.00 88.00 254 ASP A N 1
ATOM 2037 C CA . ASP A 1 254 ? -1.881 -4.892 -13.996 1.00 88.00 254 ASP A CA 1
ATOM 2038 C C . ASP A 1 254 ? -1.347 -5.505 -12.698 1.00 88.00 254 ASP A C 1
ATOM 2040 O O . ASP A 1 254 ? -1.864 -5.186 -11.626 1.00 88.00 254 ASP A O 1
ATOM 2044 N N . LEU A 1 255 ? -0.322 -6.361 -12.777 1.00 89.25 255 LEU A N 1
ATOM 2045 C CA . LEU A 1 255 ? 0.266 -7.075 -11.632 1.00 89.25 255 LEU A CA 1
ATOM 2046 C C . LEU A 1 255 ? 1.696 -6.637 -11.275 1.00 89.25 255 LEU A C 1
ATOM 2048 O O . LEU A 1 255 ? 2.212 -7.019 -10.228 1.00 89.25 255 LEU A O 1
ATOM 2052 N N . GLY A 1 256 ? 2.360 -5.861 -12.1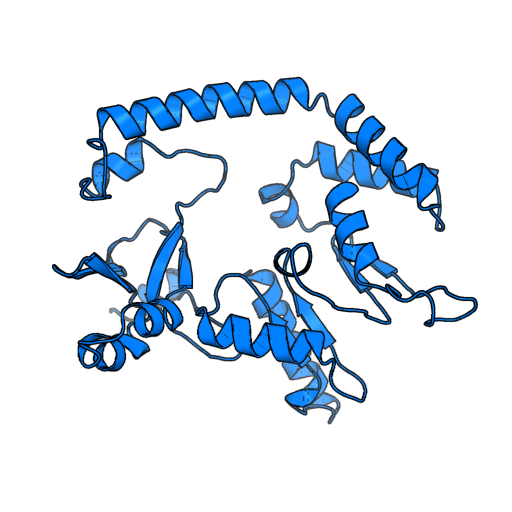22 1.00 88.19 256 GLY A N 1
ATOM 2053 C CA . GLY A 1 256 ? 3.743 -5.427 -11.961 1.00 88.19 256 GLY A CA 1
ATOM 2054 C C . GLY A 1 256 ? 4.748 -6.555 -12.191 1.00 88.19 256 GLY A C 1
ATOM 2055 O O . GLY A 1 256 ? 4.520 -7.474 -12.978 1.00 88.19 256 GLY A O 1
ATOM 2056 N N . VAL A 1 257 ? 5.887 -6.488 -11.499 1.00 85.75 257 VAL A N 1
ATOM 2057 C CA . VAL A 1 257 ? 6.963 -7.485 -11.627 1.00 85.75 257 VAL A CA 1
ATOM 2058 C C . VAL A 1 257 ? 6.528 -8.849 -11.081 1.00 85.75 257 VAL A C 1
ATOM 2060 O O . VAL A 1 257 ? 6.161 -8.964 -9.915 1.00 85.75 257 VAL A O 1
ATOM 2063 N N . GLY A 1 258 ? 6.595 -9.900 -11.890 1.00 79.19 258 GLY A N 1
ATOM 2064 C CA . GLY A 1 258 ? 6.431 -11.283 -11.447 1.00 79.19 258 GLY A CA 1
ATOM 2065 C C . GLY A 1 258 ? 7.784 -11.905 -11.109 1.00 79.19 258 GLY A C 1
ATOM 2066 O O . GLY A 1 258 ? 8.664 -11.949 -11.968 1.00 79.19 258 GLY A O 1
ATOM 2067 N N . PHE A 1 259 ? 7.936 -12.402 -9.881 1.00 67.94 259 PHE A N 1
ATOM 2068 C CA . PHE A 1 259 ? 9.036 -13.300 -9.530 1.00 67.94 259 PHE A CA 1
ATOM 2069 C C . PHE A 1 259 ? 8.592 -14.721 -9.853 1.00 67.94 259 PHE A C 1
ATOM 2071 O O . PHE A 1 259 ? 7.483 -15.113 -9.493 1.00 67.94 259 PHE A O 1
ATOM 2078 N N . ILE A 1 260 ? 9.427 -15.459 -10.577 1.00 54.16 260 ILE A N 1
ATOM 2079 C CA . ILE A 1 260 ? 9.246 -16.898 -10.745 1.00 54.16 260 ILE A CA 1
ATOM 2080 C C . ILE A 1 260 ? 9.779 -17.520 -9.454 1.00 54.16 260 ILE A C 1
ATOM 2082 O O . ILE A 1 260 ? 10.930 -17.266 -9.097 1.00 54.16 260 ILE A O 1
ATOM 2086 N N . ASP A 1 261 ? 8.941 -18.260 -8.730 1.00 44.81 261 ASP A N 1
ATOM 2087 C CA . ASP A 1 261 ? 9.396 -19.000 -7.553 1.00 44.81 261 ASP A CA 1
ATOM 2088 C C . ASP A 1 261 ? 10.430 -20.051 -7.980 1.00 44.81 261 ASP A C 1
ATOM 2090 O O . ASP A 1 261 ? 10.297 -20.680 -9.035 1.00 44.81 261 ASP A O 1
ATOM 2094 N N . ARG A 1 262 ? 11.486 -20.228 -7.175 1.00 39.72 262 ARG A N 1
ATOM 2095 C CA . ARG A 1 262 ? 12.618 -21.121 -7.495 1.00 39.72 262 ARG A CA 1
ATOM 2096 C C . ARG A 1 262 ? 12.188 -22.564 -7.796 1.00 39.72 262 ARG A C 1
ATOM 2098 O O . ARG A 1 262 ? 12.874 -23.230 -8.571 1.00 39.72 262 ARG A O 1
ATOM 2105 N N . ASP A 1 263 ? 11.060 -23.019 -7.254 1.00 36.66 263 ASP A N 1
ATOM 2106 C CA . ASP A 1 263 ? 10.565 -24.387 -7.451 1.00 36.66 263 ASP A CA 1
ATOM 2107 C C . ASP A 1 263 ? 10.138 -24.671 -8.906 1.00 36.66 263 ASP A C 1
ATOM 2109 O O . ASP A 1 263 ? 10.286 -25.797 -9.378 1.00 36.66 263 ASP A O 1
ATOM 2113 N N . ASP A 1 264 ? 9.728 -23.653 -9.671 1.00 34.69 264 ASP A N 1
ATOM 2114 C CA . ASP A 1 264 ? 9.342 -23.816 -11.083 1.00 34.69 264 ASP A CA 1
ATOM 2115 C C . ASP A 1 264 ? 10.533 -23.745 -12.058 1.00 34.69 264 ASP A C 1
ATOM 2117 O O . ASP A 1 264 ? 10.454 -24.232 -13.190 1.00 34.69 264 ASP A O 1
ATOM 2121 N N . ILE A 1 265 ? 11.662 -23.157 -11.644 1.00 35.72 265 ILE A N 1
ATOM 2122 C CA . ILE A 1 265 ? 12.869 -23.062 -12.485 1.00 35.72 265 ILE A CA 1
ATOM 2123 C C . ILE A 1 265 ? 13.596 -24.413 -12.521 1.00 35.72 265 ILE A C 1
ATOM 2125 O O . ILE A 1 265 ? 14.081 -24.824 -13.576 1.00 35.72 265 ILE A O 1
ATOM 2129 N N . ALA A 1 266 ? 13.592 -25.153 -11.407 1.00 30.94 266 ALA A N 1
ATOM 2130 C CA . ALA A 1 266 ? 14.201 -26.481 -11.323 1.00 30.94 266 ALA A CA 1
ATOM 2131 C C . ALA A 1 266 ? 13.485 -27.544 -12.183 1.00 30.94 266 ALA A C 1
ATOM 2133 O O . ALA A 1 266 ? 14.089 -28.556 -12.526 1.00 30.94 266 ALA A O 1
ATOM 2134 N N . HIS A 1 267 ? 12.220 -27.330 -12.561 1.00 28.94 267 HIS A N 1
ATOM 2135 C CA . HIS A 1 267 ? 11.447 -28.266 -13.393 1.00 28.94 267 HIS A CA 1
ATOM 2136 C C . HIS A 1 267 ? 11.387 -27.901 -14.881 1.00 28.94 267 HIS A C 1
ATOM 2138 O O . HIS A 1 267 ? 10.900 -28.697 -15.680 1.00 28.94 267 HIS A O 1
ATOM 2144 N N . ARG A 1 268 ? 11.910 -26.737 -15.286 1.00 29.92 268 ARG A N 1
ATOM 2145 C CA . ARG A 1 268 ? 12.007 -26.340 -16.705 1.00 29.92 268 ARG A CA 1
ATOM 2146 C C . ARG A 1 268 ? 13.417 -26.442 -17.295 1.00 29.92 268 ARG A C 1
ATOM 2148 O O . ARG A 1 268 ? 13.608 -26.070 -18.449 1.00 29.92 268 ARG A O 1
ATOM 2155 N N . MET A 1 269 ? 14.382 -26.956 -16.530 1.00 28.53 269 MET A N 1
ATOM 2156 C CA . MET A 1 269 ? 15.754 -27.228 -16.985 1.00 28.53 269 MET A CA 1
ATOM 2157 C C . MET A 1 269 ? 16.194 -28.688 -16.773 1.00 28.53 269 MET A C 1
ATOM 2159 O O . MET A 1 269 ? 17.367 -28.948 -16.511 1.00 28.53 269 MET A O 1
ATOM 2163 N N . ILE A 1 270 ? 15.270 -29.643 -16.921 1.00 28.45 270 ILE A N 1
ATOM 2164 C CA . ILE A 1 270 ? 15.602 -31.062 -17.138 1.00 28.45 270 ILE A CA 1
ATOM 2165 C C . ILE A 1 270 ? 14.970 -31.509 -18.452 1.00 28.45 270 ILE A C 1
ATOM 2167 O O . ILE A 1 270 ? 13.768 -31.215 -18.640 1.00 28.45 270 ILE A O 1
#

Radius of gyration: 21.6 Å; Cα contacts (8 Å, |Δi|>4): 296; chains: 1; bounding box: 59×47×55 Å

Mean predicted aligned error: 11.73 Å